Protein AF-A0AAW2G4R1-F1 (afdb_monomer_lite)

Structure (mmCIF, N/CA/C/O backbone):
data_AF-A0AAW2G4R1-F1
#
_entry.id   AF-A0AAW2G4R1-F1
#
loop_
_atom_site.group_PDB
_atom_site.id
_atom_site.type_symbol
_atom_site.label_atom_id
_atom_site.label_alt_id
_atom_site.label_comp_id
_atom_site.label_asym_id
_atom_site.label_entity_id
_atom_site.label_seq_id
_atom_site.pdbx_PDB_ins_code
_atom_site.Cartn_x
_atom_site.Cartn_y
_atom_site.Cartn_z
_atom_site.occupancy
_atom_site.B_iso_or_equiv
_atom_site.auth_seq_id
_atom_site.auth_comp_id
_atom_site.auth_asym_id
_atom_site.auth_atom_id
_atom_site.pdbx_PDB_model_num
ATOM 1 N N . MET A 1 1 ? 76.008 28.988 -3.359 1.00 45.31 1 MET A N 1
ATOM 2 C CA . MET A 1 1 ? 74.533 28.901 -3.311 1.00 45.31 1 MET A CA 1
ATOM 3 C C . MET A 1 1 ? 74.135 27.454 -3.577 1.00 45.31 1 MET A C 1
ATOM 5 O O . MET A 1 1 ? 74.189 27.016 -4.715 1.00 45.31 1 MET A O 1
ATOM 9 N N . LYS A 1 2 ? 73.885 26.674 -2.518 1.00 51.50 2 LYS A N 1
ATOM 10 C CA . LYS A 1 2 ? 73.453 25.270 -2.592 1.00 51.50 2 LYS A CA 1
ATOM 11 C C . LYS A 1 2 ? 71.989 25.238 -2.151 1.00 51.50 2 LYS A C 1
ATOM 13 O O . LYS A 1 2 ? 71.723 25.344 -0.959 1.00 51.50 2 LYS A O 1
ATOM 18 N N . ASN A 1 3 ? 71.061 25.165 -3.101 1.00 52.38 3 ASN A N 1
ATOM 19 C CA . ASN A 1 3 ? 69.630 25.109 -2.804 1.00 52.38 3 ASN A CA 1
ATOM 20 C C . ASN A 1 3 ? 69.241 23.663 -2.481 1.00 52.38 3 ASN A C 1
ATOM 22 O O . ASN A 1 3 ? 69.077 22.833 -3.374 1.00 52.38 3 ASN A O 1
ATOM 26 N N . ALA A 1 4 ? 69.138 23.370 -1.185 1.00 55.66 4 ALA A N 1
ATOM 27 C CA . ALA A 1 4 ? 68.602 22.123 -0.663 1.00 55.66 4 ALA A CA 1
ATOM 28 C C . ALA A 1 4 ? 67.076 22.120 -0.840 1.00 55.66 4 ALA A C 1
ATOM 30 O O . ALA A 1 4 ? 66.338 22.746 -0.083 1.00 55.66 4 ALA A O 1
ATOM 31 N N . VAL A 1 5 ? 66.607 21.437 -1.882 1.00 58.69 5 VAL A N 1
ATOM 32 C CA . VAL A 1 5 ? 65.181 21.213 -2.130 1.00 58.69 5 VAL A CA 1
ATOM 33 C C . VAL A 1 5 ? 64.719 20.069 -1.226 1.00 58.69 5 VAL A C 1
ATOM 35 O O . VAL A 1 5 ? 64.879 18.894 -1.560 1.00 58.69 5 VAL A O 1
ATOM 38 N N . ASN A 1 6 ? 64.167 20.420 -0.063 1.00 60.62 6 ASN A N 1
ATOM 39 C CA . ASN A 1 6 ? 63.453 19.496 0.816 1.00 60.62 6 ASN A CA 1
ATOM 40 C C . ASN A 1 6 ? 62.180 19.009 0.112 1.00 60.62 6 ASN A C 1
ATOM 42 O O . ASN A 1 6 ? 61.184 19.723 0.031 1.00 60.62 6 ASN A O 1
ATOM 46 N N . LYS A 1 7 ? 62.216 17.781 -0.407 1.00 58.91 7 LYS A N 1
ATOM 47 C CA . LYS A 1 7 ? 61.036 17.075 -0.911 1.00 58.91 7 LYS A CA 1
ATOM 48 C C . LYS A 1 7 ? 60.292 16.487 0.290 1.00 58.91 7 LYS A C 1
ATOM 50 O O . LYS A 1 7 ? 60.657 15.412 0.762 1.00 58.91 7 LYS A O 1
ATOM 55 N N . SER A 1 8 ? 59.290 17.198 0.809 1.00 63.56 8 SER A N 1
ATOM 56 C CA . SER A 1 8 ? 58.365 16.615 1.780 1.00 63.56 8 SER A CA 1
ATOM 57 C C . SER A 1 8 ? 57.559 15.520 1.080 1.00 63.56 8 SER A C 1
ATOM 59 O O . SER A 1 8 ? 56.907 15.739 0.059 1.00 63.56 8 SER A O 1
ATOM 61 N N . LEU A 1 9 ? 57.676 14.295 1.585 1.00 61.34 9 LEU A N 1
ATOM 62 C CA . LEU A 1 9 ? 56.865 13.184 1.113 1.00 61.34 9 LEU A CA 1
ATOM 63 C C . LEU A 1 9 ? 55.428 13.393 1.610 1.00 61.34 9 LEU A C 1
ATOM 65 O O . LEU A 1 9 ? 55.246 13.704 2.789 1.00 61.34 9 LEU A O 1
ATOM 69 N N . PRO A 1 10 ? 54.408 13.215 0.752 1.00 65.69 10 PRO A N 1
ATOM 70 C CA . PRO A 1 10 ? 53.024 13.283 1.184 1.00 65.69 10 PRO A CA 1
ATOM 71 C C . PRO A 1 10 ? 52.765 12.126 2.149 1.00 65.69 10 PRO A C 1
ATOM 73 O O . PRO A 1 10 ? 52.791 10.954 1.764 1.00 65.69 10 PRO A O 1
ATOM 76 N N . THR A 1 11 ? 52.527 12.470 3.411 1.00 63.59 11 THR A N 1
ATOM 77 C CA . THR A 1 11 ? 51.983 11.595 4.445 1.00 63.59 11 THR A CA 1
ATOM 78 C C . THR A 1 11 ? 50.600 11.132 4.000 1.00 63.59 11 THR A C 1
ATOM 80 O O . THR A 1 11 ? 49.573 11.717 4.333 1.00 63.59 11 THR A O 1
ATOM 83 N N . LYS A 1 12 ? 50.566 10.069 3.192 1.00 61.34 12 LYS A N 1
ATOM 84 C CA . LYS A 1 12 ? 49.362 9.272 2.970 1.00 61.34 12 LYS A CA 1
ATOM 85 C C . LYS A 1 12 ? 48.924 8.801 4.346 1.00 61.34 12 LYS A C 1
ATOM 87 O O . LYS A 1 12 ? 49.602 7.974 4.952 1.00 61.34 12 LYS A O 1
ATOM 92 N N . MET A 1 13 ? 47.861 9.415 4.857 1.00 64.50 13 MET A N 1
ATOM 93 C CA . MET A 1 13 ? 47.282 9.075 6.143 1.00 64.50 13 MET A CA 1
ATOM 94 C C . MET A 1 13 ? 46.964 7.587 6.122 1.00 64.50 13 MET A C 1
ATOM 96 O O . MET A 1 13 ? 46.088 7.131 5.387 1.00 64.50 13 MET A O 1
ATOM 100 N N . LEU A 1 14 ? 47.755 6.833 6.879 1.00 63.31 14 LEU A N 1
ATOM 101 C CA . LEU A 1 14 ? 47.540 5.429 7.149 1.00 63.31 14 LEU A CA 1
ATOM 102 C C . LEU A 1 14 ? 46.274 5.374 8.010 1.00 63.31 14 LEU A C 1
ATOM 104 O O . LEU A 1 14 ? 46.344 5.442 9.234 1.00 63.31 14 LEU A O 1
ATOM 108 N N . VAL A 1 15 ? 45.104 5.377 7.370 1.00 65.31 15 VAL A N 1
ATOM 109 C CA . VAL A 1 15 ? 43.839 5.175 8.076 1.00 65.31 15 VAL A CA 1
ATOM 110 C C . VAL A 1 15 ? 43.944 3.784 8.699 1.00 65.31 15 VAL A C 1
ATOM 112 O O . VAL A 1 15 ? 44.143 2.814 7.960 1.00 65.31 15 VAL A O 1
ATOM 115 N N . PRO A 1 16 ? 43.918 3.663 10.036 1.00 67.38 16 PRO A N 1
ATOM 116 C CA . PRO A 1 16 ? 44.160 2.391 10.689 1.00 67.38 16 PRO A CA 1
ATOM 117 C C . PRO A 1 16 ? 43.106 1.386 10.220 1.00 67.38 16 PRO A C 1
ATOM 119 O O . PRO A 1 16 ? 41.905 1.598 10.388 1.00 67.38 16 PRO A O 1
ATOM 122 N N . LEU A 1 17 ? 43.573 0.276 9.641 1.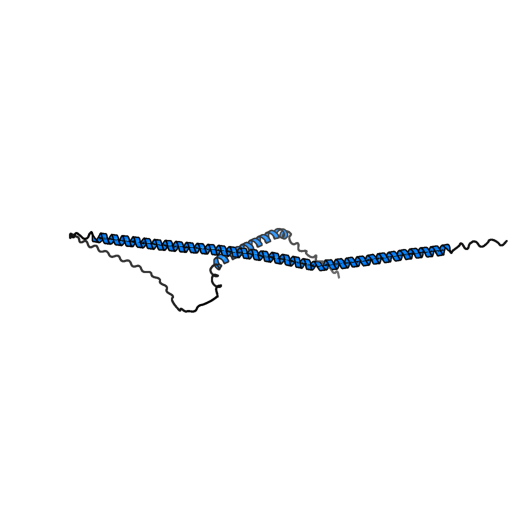00 59.00 17 LEU A N 1
ATOM 123 C CA . LEU A 1 17 ? 42.766 -0.832 9.108 1.00 59.00 17 LEU A CA 1
ATOM 124 C C . LEU A 1 17 ? 41.769 -1.428 10.120 1.00 59.00 17 LEU A C 1
ATOM 126 O O . LEU A 1 17 ? 40.886 -2.189 9.738 1.00 59.00 17 LEU A O 1
ATOM 130 N N . TRP A 1 18 ? 41.857 -1.055 11.398 1.00 61.12 18 TRP A N 1
ATOM 131 C CA . TRP A 1 18 ? 40.909 -1.463 12.429 1.00 61.12 18 TRP A CA 1
ATOM 132 C C . TRP A 1 18 ? 39.523 -0.798 12.299 1.00 61.12 18 TRP A C 1
ATOM 134 O O . TRP A 1 18 ? 38.536 -1.349 12.779 1.00 61.12 18 TRP A O 1
ATOM 144 N N . ILE A 1 19 ? 39.408 0.328 11.580 1.00 60.31 19 ILE A N 1
ATOM 145 C CA . ILE A 1 19 ? 38.125 1.028 11.354 1.00 60.31 19 ILE A CA 1
ATOM 146 C C . ILE A 1 19 ? 37.238 0.283 10.335 1.00 60.31 19 ILE A C 1
ATOM 148 O O . ILE A 1 19 ? 36.009 0.332 10.423 1.00 60.31 19 ILE A O 1
ATOM 152 N N . ALA A 1 20 ? 37.838 -0.458 9.397 1.00 61.56 20 ALA A N 1
ATOM 153 C CA . ALA A 1 20 ? 37.110 -1.116 8.308 1.00 61.56 20 ALA A CA 1
ATOM 154 C C . ALA A 1 20 ? 36.300 -2.348 8.752 1.00 61.56 20 ALA A C 1
ATOM 156 O O . ALA A 1 20 ? 35.364 -2.736 8.062 1.00 61.56 20 ALA A O 1
ATOM 157 N N . ASN A 1 21 ? 36.631 -2.953 9.899 1.00 67.81 21 ASN A N 1
ATOM 158 C CA . ASN A 1 21 ? 35.947 -4.163 10.370 1.00 67.81 21 ASN A CA 1
ATOM 159 C C . ASN A 1 21 ? 34.873 -3.886 11.438 1.00 67.81 21 ASN A C 1
ATOM 161 O O . ASN A 1 21 ? 34.044 -4.745 11.719 1.00 67.81 21 ASN A O 1
ATOM 165 N N . HIS A 1 22 ? 34.858 -2.684 12.025 1.00 71.25 22 HIS A N 1
ATOM 166 C CA . HIS A 1 22 ? 33.899 -2.305 13.073 1.00 71.25 22 HIS A CA 1
ATOM 167 C C . HIS A 1 22 ? 32.692 -1.510 12.558 1.00 71.25 22 HIS A C 1
ATOM 169 O O . HIS A 1 22 ? 31.693 -1.359 13.264 1.00 71.25 22 HIS A O 1
ATOM 175 N N . THR A 1 23 ? 32.765 -1.027 11.318 1.00 76.56 23 THR A N 1
ATOM 176 C CA . THR A 1 23 ? 31.720 -0.236 10.662 1.00 76.56 23 THR A CA 1
ATOM 177 C C . THR A 1 23 ? 30.368 -0.960 10.552 1.00 76.56 23 THR A C 1
ATOM 179 O O . THR A 1 23 ? 29.366 -0.333 10.896 1.00 76.56 23 THR A O 1
ATOM 182 N N . PRO A 1 24 ? 30.272 -2.254 10.169 1.00 85.81 24 PRO A N 1
ATOM 183 C CA . PRO A 1 24 ? 28.965 -2.908 10.048 1.00 85.81 24 PRO A CA 1
ATOM 184 C C . PRO A 1 24 ? 28.279 -3.121 11.406 1.00 85.81 24 PRO A C 1
ATOM 186 O O . PRO A 1 24 ? 27.077 -2.896 11.526 1.00 85.81 24 PRO A O 1
ATOM 189 N N . CYS A 1 25 ? 29.034 -3.468 12.455 1.00 87.19 25 CYS A N 1
ATOM 190 C CA . CYS A 1 25 ? 28.482 -3.610 13.806 1.00 87.19 25 CYS A CA 1
ATOM 191 C C . CYS A 1 25 ? 27.987 -2.271 14.368 1.00 87.19 25 CYS A C 1
ATOM 193 O O . CYS A 1 25 ? 26.938 -2.226 15.005 1.00 87.19 25 CYS A O 1
ATOM 195 N N . PHE A 1 26 ? 28.705 -1.174 14.111 1.00 88.56 26 PHE A N 1
ATOM 196 C CA . PHE A 1 26 ? 28.299 0.150 14.583 1.00 88.56 26 PHE A CA 1
ATOM 197 C C . PHE A 1 26 ? 27.012 0.637 13.902 1.00 88.56 26 PHE A C 1
ATOM 199 O O . PHE A 1 26 ? 26.115 1.142 14.573 1.00 88.56 26 PHE A O 1
ATOM 206 N N . VAL A 1 27 ? 26.876 0.416 12.589 1.00 91.62 27 VAL A N 1
ATOM 207 C CA . VAL A 1 27 ? 25.652 0.758 11.845 1.00 91.62 27 VAL A CA 1
ATOM 208 C C . VAL A 1 27 ? 24.451 -0.056 12.340 1.00 91.62 27 VAL A C 1
ATOM 210 O O . VAL A 1 27 ? 23.376 0.510 12.528 1.00 91.62 27 VAL A O 1
ATOM 213 N N . LEU A 1 28 ? 24.625 -1.351 12.626 1.00 93.38 28 LEU A N 1
ATOM 214 C CA . LEU A 1 28 ? 23.552 -2.189 13.177 1.00 93.38 28 LEU A CA 1
ATOM 215 C C . LEU A 1 28 ? 23.117 -1.749 14.580 1.00 93.38 28 LEU A C 1
ATOM 217 O O . LEU A 1 28 ? 21.920 -1.696 14.856 1.00 93.38 28 LEU A O 1
ATOM 221 N N . VAL A 1 29 ? 24.064 -1.393 15.455 1.00 95.19 29 VAL A N 1
ATOM 222 C CA . VAL A 1 29 ? 23.749 -0.890 16.803 1.00 95.19 29 VAL A CA 1
ATOM 223 C C . VAL A 1 29 ? 23.012 0.448 16.731 1.00 95.19 29 VAL A C 1
ATOM 225 O O . VAL A 1 29 ? 22.025 0.633 17.441 1.00 95.19 29 VAL A O 1
ATOM 228 N N . LEU A 1 30 ? 23.426 1.358 15.843 1.00 94.88 30 LEU A N 1
ATOM 229 C CA . LEU A 1 30 ? 22.716 2.621 15.622 1.00 94.88 30 LEU A CA 1
ATOM 230 C C . LEU A 1 30 ? 21.296 2.403 15.089 1.00 94.88 30 LEU A C 1
ATOM 232 O O . LEU A 1 30 ? 20.364 3.055 15.556 1.00 94.88 30 LEU A O 1
ATOM 236 N N . PHE A 1 31 ? 21.114 1.468 14.153 1.00 95.50 31 PHE A N 1
ATOM 237 C CA . PHE A 1 31 ? 19.792 1.136 13.625 1.00 95.50 31 PHE A CA 1
ATOM 238 C C . PHE A 1 31 ? 18.883 0.537 14.708 1.00 95.50 31 PHE A C 1
ATOM 240 O O . PHE A 1 31 ? 17.737 0.959 14.850 1.00 95.50 31 PHE A O 1
ATOM 247 N N . ALA A 1 32 ? 19.406 -0.381 15.527 1.00 95.44 32 ALA A N 1
ATOM 248 C CA . ALA A 1 32 ? 18.669 -0.968 16.644 1.00 95.44 32 ALA A CA 1
ATOM 249 C C . ALA A 1 32 ? 18.279 0.083 17.699 1.00 95.44 32 ALA A C 1
ATOM 251 O O . ALA A 1 32 ? 17.136 0.098 18.155 1.00 95.44 32 ALA A O 1
ATOM 252 N N . ALA A 1 33 ? 19.193 0.994 18.048 1.00 96.00 33 ALA A N 1
ATOM 253 C CA . ALA A 1 33 ? 18.915 2.089 18.976 1.00 96.00 33 ALA A CA 1
ATOM 254 C C . ALA A 1 33 ? 17.853 3.054 18.422 1.00 96.00 33 ALA A C 1
ATOM 256 O O . ALA A 1 33 ? 16.941 3.452 19.147 1.00 96.00 33 ALA A O 1
ATOM 257 N N . SER A 1 34 ? 17.927 3.383 17.127 1.00 95.75 34 SER A N 1
ATOM 258 C CA . SER A 1 34 ? 16.928 4.220 16.458 1.00 95.75 34 SER A CA 1
ATOM 259 C C . SER A 1 34 ? 15.548 3.557 16.459 1.00 95.75 34 SER A C 1
ATOM 261 O O . SER A 1 34 ? 14.581 4.180 16.894 1.00 95.75 34 SER A O 1
ATOM 263 N N . ALA A 1 35 ? 15.456 2.283 16.067 1.00 95.56 35 ALA A N 1
ATOM 264 C CA . ALA A 1 35 ? 14.202 1.531 16.067 1.00 95.56 35 ALA A CA 1
ATOM 265 C C . ALA A 1 35 ? 13.573 1.454 17.468 1.00 95.56 35 ALA A C 1
ATOM 267 O O . ALA A 1 35 ? 12.372 1.669 17.625 1.00 95.56 35 ALA A O 1
ATOM 268 N N . MET A 1 36 ? 14.388 1.216 18.499 1.00 96.88 36 MET A N 1
ATOM 269 C CA . MET A 1 36 ? 13.925 1.185 19.887 1.00 96.88 36 MET A CA 1
ATOM 270 C C . MET A 1 36 ? 13.391 2.554 20.341 1.00 96.88 36 MET A C 1
ATOM 272 O O . MET A 1 36 ? 12.350 2.619 20.992 1.00 96.88 36 MET A O 1
ATOM 276 N N . GLY A 1 37 ? 14.039 3.649 19.930 1.00 96.38 37 GLY A N 1
ATOM 277 C CA . GLY A 1 37 ? 13.552 5.011 20.162 1.00 96.38 37 GLY A CA 1
ATOM 278 C C . GLY A 1 37 ? 12.190 5.284 19.514 1.00 96.38 37 GLY A C 1
ATOM 279 O O . GLY A 1 37 ? 11.298 5.812 20.174 1.00 96.38 37 GLY A O 1
ATOM 280 N N . PHE A 1 38 ? 11.987 4.867 18.260 1.00 95.62 38 PHE A N 1
ATOM 281 C CA . PHE A 1 38 ? 10.690 5.000 17.581 1.00 95.62 38 PHE A CA 1
ATOM 282 C C . PHE A 1 38 ? 9.574 4.226 18.291 1.00 95.62 38 PHE A C 1
ATOM 284 O O . PHE A 1 38 ? 8.474 4.754 18.454 1.00 95.62 38 PHE A O 1
ATOM 291 N N . ILE A 1 39 ? 9.860 3.007 18.759 1.00 95.69 39 ILE A N 1
ATOM 292 C CA . ILE A 1 39 ? 8.898 2.201 19.523 1.00 95.69 39 ILE A CA 1
ATOM 293 C C . ILE A 1 39 ? 8.513 2.918 20.824 1.00 95.69 39 ILE A C 1
ATOM 295 O O . ILE A 1 39 ? 7.329 3.002 21.144 1.00 95.69 39 ILE A O 1
ATOM 299 N N . LEU A 1 40 ? 9.482 3.489 21.548 1.00 96.31 40 LEU A N 1
ATOM 300 C CA . LEU A 1 40 ? 9.207 4.253 22.769 1.00 96.31 40 LEU A CA 1
ATOM 301 C C . LEU A 1 40 ? 8.343 5.491 22.493 1.00 96.31 40 LEU A C 1
ATOM 303 O O . LEU A 1 40 ? 7.373 5.718 23.209 1.00 96.31 40 LEU A O 1
ATOM 307 N N . VAL A 1 41 ? 8.633 6.254 21.434 1.00 95.44 41 VAL A N 1
ATOM 308 C CA . VAL A 1 41 ? 7.817 7.418 21.041 1.00 95.44 41 VAL A CA 1
ATOM 309 C C . VAL A 1 41 ? 6.393 7.001 20.667 1.00 95.44 41 VAL A C 1
ATOM 311 O O . VAL A 1 41 ? 5.443 7.669 21.066 1.00 95.44 41 VAL A O 1
ATOM 314 N N . ALA A 1 42 ? 6.220 5.886 19.953 1.00 93.44 42 ALA A N 1
ATOM 315 C CA . ALA A 1 42 ? 4.899 5.361 19.615 1.00 93.44 42 ALA A CA 1
ATOM 316 C C . ALA A 1 42 ? 4.113 4.923 20.863 1.00 93.44 42 ALA A C 1
ATOM 318 O O . ALA A 1 42 ? 2.923 5.216 20.966 1.00 93.44 42 ALA A O 1
ATOM 319 N N . LEU A 1 43 ? 4.770 4.279 21.835 1.00 94.62 43 LEU A N 1
ATOM 320 C CA . LEU A 1 43 ? 4.149 3.907 23.110 1.00 94.62 43 LEU A CA 1
ATOM 321 C C . LEU A 1 43 ? 3.752 5.136 23.928 1.00 94.62 43 LEU A C 1
ATOM 323 O O . LEU A 1 43 ? 2.630 5.193 24.421 1.00 94.62 43 LEU A O 1
ATOM 327 N N . VAL A 1 44 ? 4.622 6.145 24.014 1.00 94.62 44 VAL A N 1
ATOM 328 C CA . VAL A 1 44 ? 4.305 7.427 24.660 1.00 94.62 44 VAL A CA 1
ATOM 329 C C . VAL A 1 44 ? 3.123 8.087 23.947 1.00 94.62 44 VAL A C 1
ATOM 331 O O . VAL A 1 44 ? 2.142 8.432 24.590 1.00 94.62 44 VAL A O 1
ATOM 334 N N . ARG A 1 45 ? 3.127 8.181 22.614 1.00 87.81 45 ARG A N 1
ATOM 335 C CA . ARG A 1 45 ? 2.001 8.757 21.862 1.00 87.81 45 ARG A CA 1
ATOM 336 C C . ARG A 1 45 ? 0.706 7.960 22.041 1.00 87.81 45 ARG A C 1
ATOM 338 O O . ARG A 1 45 ? -0.358 8.559 22.060 1.00 87.81 45 ARG A O 1
ATOM 345 N N . LYS A 1 46 ? 0.771 6.639 22.219 1.00 87.94 46 LYS A N 1
ATOM 346 C CA . LYS A 1 46 ? -0.406 5.805 22.503 1.00 87.94 46 LYS A CA 1
ATOM 347 C C . LYS A 1 46 ? -0.931 5.994 23.929 1.00 87.94 46 LYS A C 1
ATOM 349 O O . LYS A 1 46 ? -2.137 6.006 24.121 1.00 87.94 46 LYS A O 1
ATOM 354 N N . ILE A 1 47 ? -0.047 6.148 24.914 1.00 88.31 47 ILE A N 1
ATOM 355 C CA . ILE A 1 47 ? -0.434 6.351 26.319 1.00 88.31 47 ILE A CA 1
ATOM 356 C C . ILE A 1 47 ? -0.957 7.776 26.539 1.00 88.31 47 ILE A C 1
ATOM 358 O O . ILE A 1 47 ? -1.984 7.954 27.182 1.00 88.31 47 ILE A O 1
ATOM 362 N N . TYR A 1 48 ? -0.278 8.781 25.983 1.00 86.44 48 TYR A N 1
ATOM 363 C CA . TYR A 1 48 ? -0.590 10.196 26.205 1.00 86.44 48 TYR A CA 1
ATOM 364 C C . TYR A 1 48 ? -1.511 10.803 25.135 1.00 86.44 48 TYR A C 1
ATOM 366 O O . TYR A 1 48 ? -2.258 11.727 25.427 1.00 86.44 48 TYR A O 1
ATOM 374 N N . GLY A 1 49 ? -1.485 10.308 23.896 1.00 66.88 49 GLY A N 1
ATOM 375 C CA . GLY A 1 49 ? -2.270 10.855 22.780 1.00 66.88 49 GLY A CA 1
ATOM 376 C C . GLY A 1 49 ? -3.665 10.251 22.619 1.00 66.88 49 GLY A C 1
ATOM 377 O O . GLY A 1 49 ? -4.450 10.761 21.829 1.00 66.88 49 GLY A O 1
ATOM 378 N N . HIS A 1 50 ? -4.005 9.192 23.360 1.00 55.62 50 HIS A N 1
ATOM 379 C CA . HIS A 1 50 ? -5.338 8.583 23.289 1.00 55.62 50 HIS A CA 1
ATOM 380 C C . HIS A 1 50 ? -6.407 9.341 24.100 1.00 55.62 50 HIS A C 1
ATOM 382 O O . HIS A 1 50 ? -7.577 8.989 24.030 1.00 55.62 50 HIS A O 1
ATOM 388 N N . GLN A 1 51 ? -6.031 10.393 24.841 1.00 54.44 51 GLN A N 1
ATOM 389 C CA . GLN A 1 51 ? -6.976 11.235 25.588 1.00 54.44 51 GLN A CA 1
ATOM 390 C C . GLN A 1 51 ? -7.392 12.531 24.871 1.00 54.44 51 GLN A C 1
ATOM 392 O O . GLN A 1 51 ? -8.246 13.229 25.396 1.00 54.44 51 GLN A O 1
ATOM 397 N N . GLY A 1 52 ? -6.835 12.864 23.698 1.00 53.34 52 GLY A N 1
ATOM 398 C CA . GLY A 1 52 ? -6.986 14.211 23.117 1.00 53.34 52 GLY A CA 1
ATOM 399 C C . GLY A 1 52 ? -7.523 14.311 21.690 1.00 53.34 52 GLY A C 1
ATOM 400 O O . GLY A 1 52 ? -7.367 15.366 21.099 1.00 53.34 52 GLY A O 1
ATOM 401 N N . ASN A 1 53 ? -8.082 13.251 21.098 1.00 47.78 53 ASN A N 1
ATOM 402 C CA . ASN A 1 53 ? -8.501 13.285 19.686 1.00 47.78 53 ASN A CA 1
ATOM 403 C C . ASN A 1 53 ? -9.851 12.591 19.470 1.00 47.78 53 ASN A C 1
ATOM 405 O O . ASN A 1 53 ? -9.958 11.663 18.668 1.00 47.78 53 ASN A O 1
ATOM 409 N N . LYS A 1 54 ? -10.848 12.983 20.272 1.00 50.69 54 LYS A N 1
ATOM 410 C CA . LYS A 1 54 ? -12.233 12.503 20.159 1.00 50.69 54 LYS A CA 1
ATOM 411 C C . LYS A 1 54 ? -13.246 13.628 19.916 1.00 50.69 54 LYS A C 1
ATOM 413 O O . LYS A 1 54 ? -14.439 13.395 20.037 1.00 50.69 54 LYS A O 1
ATOM 418 N N . GLU A 1 55 ? -12.773 14.812 19.556 1.00 53.91 55 GLU A N 1
ATOM 419 C CA . GLU A 1 55 ? -13.603 15.947 19.157 1.00 53.91 55 GLU A CA 1
ATOM 420 C C . GLU A 1 55 ? -13.002 16.498 17.860 1.00 53.91 55 GLU A C 1
ATOM 422 O O . GLU A 1 55 ? -11.782 16.492 17.718 1.00 53.91 55 GLU A O 1
ATOM 427 N N . GLU A 1 56 ? -13.858 16.927 16.934 1.00 52.56 56 GLU A N 1
ATOM 428 C CA . GLU A 1 56 ? -13.566 17.388 15.564 1.00 52.56 56 GLU A CA 1
ATOM 429 C C . GLU A 1 56 ? -13.534 16.301 14.474 1.00 52.56 56 GLU A C 1
ATOM 431 O O . GLU A 1 56 ? -12.495 15.991 13.901 1.00 52.56 56 GLU A O 1
ATOM 436 N N . GLU A 1 57 ? -14.706 15.740 14.163 1.00 49.47 57 GLU A N 1
ATOM 437 C CA . GLU A 1 57 ? -15.216 15.673 12.779 1.00 49.47 57 GLU A CA 1
ATOM 438 C C . GLU A 1 57 ? -16.676 15.188 12.811 1.00 49.47 57 GLU A C 1
ATOM 440 O O . GLU A 1 57 ? -16.956 14.016 12.601 1.00 49.47 57 GLU A O 1
ATOM 445 N N . ASP A 1 58 ? -17.585 16.102 13.152 1.00 44.59 58 ASP A N 1
ATOM 446 C CA . ASP A 1 58 ? -19.008 16.074 12.781 1.00 44.59 58 ASP A CA 1
ATOM 447 C C . ASP A 1 58 ? -19.508 17.535 12.876 1.00 44.59 58 ASP A C 1
ATOM 449 O O . ASP A 1 58 ? -20.219 17.923 13.798 1.00 44.59 58 ASP A O 1
ATOM 453 N N . GLU A 1 59 ? -19.030 18.389 11.963 1.00 50.84 59 GLU A N 1
ATOM 454 C CA . GLU A 1 59 ? -19.682 19.666 11.638 1.00 50.84 59 GLU A CA 1
ATOM 455 C C . GLU A 1 59 ? -20.545 19.432 10.397 1.00 50.84 59 GLU A C 1
ATOM 457 O O . GLU A 1 59 ? -20.070 19.567 9.274 1.00 50.84 59 GLU A O 1
ATOM 462 N N . ASP A 1 60 ? -21.801 19.056 10.616 1.00 48.62 60 ASP A N 1
ATOM 463 C CA . ASP A 1 60 ? -22.908 19.406 9.731 1.00 48.62 60 ASP A CA 1
ATOM 464 C C . ASP A 1 60 ? -24.210 19.426 10.557 1.00 48.62 60 ASP A C 1
ATOM 466 O O . ASP A 1 60 ? -24.613 18.417 11.132 1.00 48.62 60 ASP A O 1
ATOM 470 N N . GLU A 1 61 ? -24.837 20.607 10.543 1.00 50.00 61 GLU A N 1
ATOM 471 C CA . GLU A 1 61 ? -26.252 20.920 10.813 1.00 50.00 61 GLU A CA 1
ATOM 472 C C . GLU A 1 61 ? -26.769 21.018 12.272 1.00 50.00 61 GLU A C 1
ATOM 474 O O . GLU A 1 61 ? -26.845 20.039 13.004 1.00 50.00 61 GLU A O 1
ATOM 479 N N . ASP A 1 62 ? -27.236 22.245 12.577 1.00 47.75 62 ASP A N 1
ATOM 480 C CA . ASP A 1 62 ? -28.361 22.639 13.455 1.00 47.75 62 ASP A CA 1
ATOM 481 C C . ASP A 1 62 ? -28.227 22.327 14.967 1.00 47.75 62 ASP A C 1
ATOM 483 O O . ASP A 1 62 ? -28.148 21.185 15.388 1.00 47.75 62 ASP A O 1
ATOM 487 N N . GLU A 1 63 ? -28.096 23.291 15.882 1.00 42.25 63 GLU A N 1
ATOM 488 C CA . GLU A 1 63 ? -29.124 24.163 16.494 1.00 42.25 63 GLU A CA 1
ATOM 489 C C . GLU A 1 63 ? -28.355 24.995 17.554 1.00 42.25 63 GLU A C 1
ATOM 491 O O . GLU A 1 63 ? -27.401 24.510 18.159 1.00 42.25 63 GLU A O 1
ATOM 496 N N . ASP A 1 64 ? -28.494 26.316 17.641 1.00 45.19 64 ASP A N 1
ATOM 497 C CA . ASP A 1 64 ? -29.480 27.046 18.457 1.00 45.19 64 ASP A CA 1
ATOM 498 C C . ASP A 1 64 ? -29.559 26.649 19.953 1.00 45.19 64 ASP A C 1
ATOM 500 O O . ASP A 1 64 ? -29.514 25.483 20.319 1.00 45.19 64 ASP A O 1
ATOM 504 N N . GLU A 1 65 ? -29.732 27.679 20.789 1.00 41.50 65 GLU A N 1
ATOM 505 C CA . GLU A 1 65 ? -29.988 27.665 22.244 1.00 41.50 65 GLU A CA 1
ATOM 506 C C . GLU A 1 65 ? -28.837 27.239 23.187 1.00 41.50 65 GLU A C 1
ATOM 508 O O . GLU A 1 65 ? -28.408 26.099 23.278 1.00 41.50 65 GLU A O 1
ATOM 513 N N . SER A 1 66 ? -28.207 28.198 23.877 1.00 46.62 66 SER A N 1
ATOM 514 C CA . SER A 1 66 ? -28.670 28.774 25.157 1.00 46.62 66 SER A CA 1
ATOM 515 C C . SER A 1 66 ? -28.452 27.838 26.348 1.00 46.62 66 SER A C 1
ATOM 517 O O . SE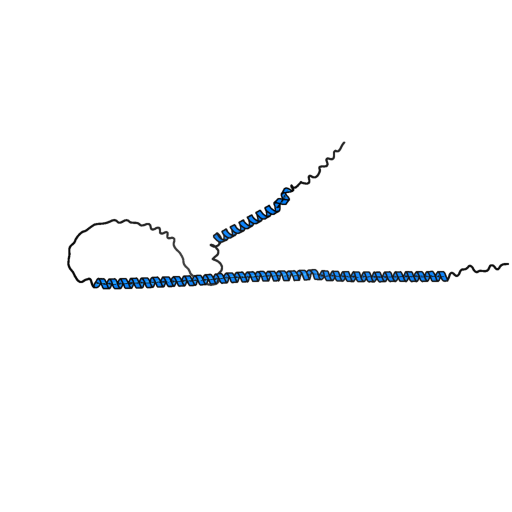R A 1 66 ? -29.146 26.845 26.515 1.00 46.62 66 SER A O 1
ATOM 519 N N . SER A 1 67 ? -27.499 28.217 27.199 1.00 41.06 67 SER A N 1
ATOM 520 C CA . SER A 1 67 ? -27.622 28.337 28.663 1.00 41.06 67 SER A CA 1
ATOM 521 C C . SER A 1 67 ? -26.190 28.357 29.193 1.00 41.06 67 SER A C 1
ATOM 523 O O . SER A 1 67 ? -25.457 27.382 29.074 1.00 41.06 67 SER A O 1
ATOM 525 N N . ASP A 1 68 ? -25.648 29.533 29.482 1.00 41.28 68 ASP A N 1
ATOM 526 C CA . ASP A 1 68 ? -25.729 30.143 30.814 1.00 41.28 68 ASP A CA 1
ATOM 527 C C . ASP A 1 68 ? -25.334 29.183 31.938 1.00 41.28 68 ASP A C 1
ATOM 529 O O . ASP A 1 68 ? -26.040 28.219 32.229 1.00 41.28 68 ASP A O 1
ATOM 533 N N . GLU A 1 69 ? -24.205 29.572 32.531 1.00 45.97 69 GLU A N 1
ATOM 534 C CA . GLU A 1 69 ? -24.020 29.781 33.965 1.00 45.97 69 GLU A CA 1
ATOM 535 C C . GLU A 1 69 ? -23.939 28.572 34.905 1.00 45.97 69 GLU A C 1
ATOM 537 O O . GLU A 1 69 ? -24.724 27.631 34.865 1.00 45.97 69 GLU A O 1
ATOM 542 N N . ASP A 1 70 ? -22.985 28.742 35.829 1.00 40.47 70 ASP A N 1
ATOM 543 C CA . ASP A 1 70 ? -22.955 28.191 37.181 1.00 40.47 70 ASP A CA 1
ATOM 544 C C . ASP A 1 70 ? -22.628 26.686 37.312 1.00 40.47 70 ASP A C 1
ATOM 546 O O . ASP A 1 70 ? -23.036 25.834 36.539 1.00 40.47 70 ASP A O 1
ATOM 550 N N . GLU A 1 71 ? -21.833 26.223 38.271 1.00 43.97 71 GLU A N 1
ATOM 551 C CA . GLU A 1 71 ? -21.403 26.819 39.528 1.00 43.97 71 GLU A CA 1
ATOM 552 C C . GLU A 1 71 ? -20.233 25.966 40.043 1.00 43.97 71 GLU A C 1
ATOM 554 O O . GLU A 1 71 ? -20.266 24.731 40.011 1.00 43.97 71 GLU A O 1
ATOM 559 N N . GLU A 1 72 ? -19.193 26.632 40.533 1.00 51.38 72 GLU A N 1
ATOM 560 C CA . GLU A 1 72 ? -18.293 26.069 41.531 1.00 51.38 72 GLU A CA 1
ATOM 561 C C . GLU A 1 72 ? -19.123 25.634 42.753 1.00 51.38 72 GLU A C 1
ATOM 563 O O . GLU A 1 72 ? -19.755 26.472 43.384 1.00 51.38 72 GLU A O 1
ATOM 568 N N . GLU A 1 73 ? -19.088 24.363 43.163 1.00 43.72 73 GLU A N 1
ATOM 569 C CA . GLU A 1 73 ? -19.344 24.041 44.573 1.00 43.72 73 GLU A CA 1
ATOM 570 C C . GLU A 1 73 ? -18.471 22.873 45.048 1.00 43.72 73 GLU A C 1
ATOM 572 O O . GLU A 1 73 ? -18.762 21.684 44.893 1.00 43.72 73 GLU A O 1
ATOM 577 N N . GLU A 1 74 ? -17.363 23.263 45.676 1.00 51.75 74 GLU A N 1
ATOM 578 C CA . GLU A 1 74 ? -16.728 22.526 46.757 1.00 51.75 74 GLU A CA 1
ATOM 579 C C . GLU A 1 74 ? -17.780 22.179 47.829 1.00 51.75 74 GLU A C 1
ATOM 581 O O . GLU A 1 74 ? -18.347 23.064 48.466 1.00 51.75 74 GLU A O 1
ATOM 586 N N . GLN A 1 75 ? -18.014 20.894 48.105 1.00 44.81 75 GLN A N 1
ATOM 587 C CA . GLN A 1 75 ? -18.608 20.483 49.382 1.00 44.81 75 GLN A CA 1
ATOM 588 C C . GLN A 1 75 ? -17.772 19.386 50.037 1.00 44.81 75 GLN A C 1
ATOM 590 O O . GLN A 1 75 ? -18.071 18.192 49.977 1.00 44.81 75 GLN A O 1
ATOM 595 N N . GLU A 1 76 ? -16.742 19.842 50.751 1.00 49.91 76 GLU A N 1
ATOM 596 C CA . GLU A 1 76 ? -16.334 19.239 52.015 1.00 49.91 76 GLU A CA 1
ATOM 597 C C . GLU A 1 76 ? -17.545 19.183 52.962 1.00 49.91 76 GLU A C 1
ATOM 599 O O . GLU A 1 76 ? -18.111 20.209 53.343 1.00 49.91 76 GLU A O 1
ATOM 604 N N . LYS A 1 77 ? -17.936 17.983 53.395 1.00 45.53 77 LYS A N 1
ATOM 605 C CA . LYS A 1 77 ? -18.745 17.800 54.608 1.00 45.53 77 LYS A CA 1
ATOM 606 C C . LYS A 1 77 ? -18.156 16.683 55.455 1.00 45.53 77 LYS A C 1
ATOM 608 O O . LYS A 1 77 ? -18.627 15.549 55.459 1.00 45.53 77 LYS A O 1
ATOM 613 N N . GLU A 1 78 ? -17.144 17.062 56.229 1.00 48.12 78 GLU A N 1
ATOM 614 C CA . GLU A 1 78 ? -16.979 16.546 57.584 1.00 48.12 78 GLU A CA 1
ATOM 615 C C . GLU A 1 78 ? -18.242 16.864 58.399 1.00 48.12 78 GLU A C 1
ATOM 617 O O . GLU A 1 78 ? -18.701 18.009 58.420 1.00 48.12 78 GLU A O 1
ATOM 622 N N . LYS A 1 79 ? -18.800 15.859 59.083 1.00 42.75 79 LYS A N 1
ATOM 623 C CA . LYS A 1 79 ? -19.547 16.031 60.339 1.00 42.75 79 LYS A CA 1
ATOM 624 C C . LYS A 1 79 ? -19.769 14.680 61.019 1.00 42.75 79 LYS A C 1
ATOM 626 O O . LYS A 1 79 ? -20.749 13.985 60.763 1.00 42.75 79 LYS A O 1
ATOM 631 N N . GLU A 1 80 ? -18.873 14.361 61.947 1.00 49.34 80 GLU A N 1
ATOM 632 C CA . GLU A 1 80 ? -19.248 13.652 63.172 1.00 49.34 80 GLU A CA 1
ATOM 633 C C . GLU A 1 80 ? -20.250 14.514 63.967 1.00 49.34 80 GLU A C 1
ATOM 635 O O . GLU A 1 80 ? -20.221 15.750 63.897 1.00 49.34 80 GLU A O 1
ATOM 640 N N . PRO A 1 81 ? -21.167 13.888 64.719 1.00 51.31 81 PRO A N 1
ATOM 641 C CA . PRO A 1 81 ? -20.944 13.936 66.160 1.00 51.31 81 PRO A CA 1
ATOM 642 C C . PRO A 1 81 ? -21.293 12.635 66.892 1.00 51.31 81 PRO A C 1
ATOM 644 O O . PRO A 1 81 ? -22.381 12.073 66.745 1.00 51.31 81 PRO A O 1
ATOM 647 N N . GLU A 1 82 ? -20.385 12.253 67.789 1.00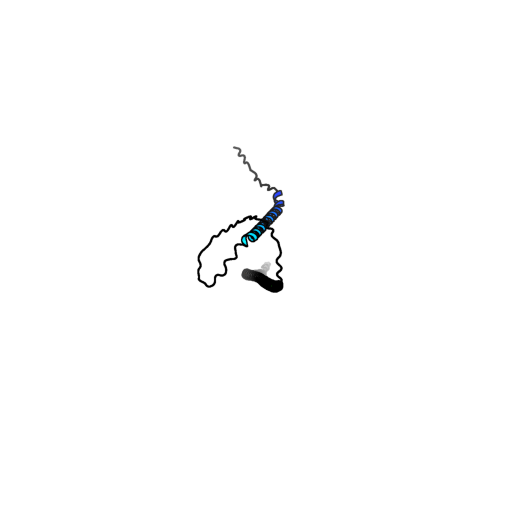 50.91 82 GLU A N 1
ATOM 648 C CA . GLU A 1 82 ? -20.663 11.453 68.977 1.00 50.91 82 GLU A CA 1
ATOM 649 C C . GLU A 1 82 ? -21.887 11.997 69.732 1.00 50.91 82 GLU A C 1
ATOM 651 O O . GLU A 1 82 ? -21.968 13.182 70.071 1.00 50.91 82 GLU A O 1
ATOM 656 N N . LYS A 1 83 ? -22.831 11.113 70.062 1.00 45.72 83 LYS A N 1
ATOM 657 C CA . LYS A 1 83 ? -23.763 11.315 71.175 1.00 45.72 83 LYS A CA 1
ATOM 658 C C . LYS A 1 83 ? -23.956 10.002 71.918 1.00 45.72 83 LYS A C 1
ATOM 660 O O . LYS A 1 83 ? -24.873 9.235 71.641 1.00 45.72 83 LYS A O 1
ATOM 665 N N . GLU A 1 84 ? -23.104 9.804 72.916 1.00 51.31 84 GLU A N 1
ATOM 666 C CA . GLU A 1 84 ? -23.465 9.085 74.131 1.00 51.31 84 GLU A CA 1
ATOM 667 C C . GLU A 1 84 ? -24.657 9.785 74.800 1.00 51.31 84 GLU A C 1
ATOM 669 O O . GLU A 1 84 ? -24.647 11.006 74.990 1.00 51.31 84 GLU A O 1
ATOM 674 N N . LYS A 1 85 ? -25.679 9.008 75.170 1.00 43.94 85 LYS A N 1
ATOM 675 C CA . LYS A 1 85 ? -26.526 9.249 76.348 1.00 43.94 85 LYS A CA 1
ATOM 676 C C . LYS A 1 85 ? -27.409 8.032 76.612 1.00 43.94 85 LYS A C 1
ATOM 678 O O . LYS A 1 85 ? -28.496 7.901 76.053 1.00 43.94 85 LYS A O 1
ATOM 683 N N . GLU A 1 86 ? -26.945 7.185 77.523 1.00 51.06 86 GLU A N 1
ATOM 684 C CA . GLU A 1 86 ? -27.826 6.438 78.423 1.00 51.06 86 GLU A CA 1
ATOM 685 C C . GLU A 1 86 ? -28.642 7.437 79.271 1.00 51.06 86 GLU A C 1
ATOM 687 O O . GLU A 1 86 ? -28.180 8.550 79.561 1.00 51.06 86 GLU A O 1
ATOM 692 N N . PRO A 1 87 ? -29.882 7.087 79.646 1.00 52.47 87 PRO A N 1
ATOM 693 C CA . PRO A 1 87 ? -30.021 6.503 80.976 1.00 52.47 87 PRO A CA 1
ATOM 694 C C . PRO A 1 87 ? -31.012 5.336 81.045 1.00 52.47 87 PRO A C 1
ATOM 696 O O . PRO A 1 87 ? -32.124 5.389 80.513 1.00 52.47 87 PRO A O 1
ATOM 699 N N . GLU A 1 88 ? -30.609 4.332 81.820 1.00 52.53 88 GLU A N 1
ATOM 700 C CA . GLU A 1 88 ? -31.468 3.333 82.444 1.00 52.53 88 GLU A CA 1
ATOM 701 C C . GLU A 1 88 ? -32.691 3.984 83.107 1.00 52.53 88 GLU A C 1
ATOM 703 O O . GLU A 1 88 ? -32.581 4.888 83.942 1.00 52.53 88 GLU A O 1
ATOM 708 N N . LYS A 1 89 ? -33.877 3.473 82.779 1.00 46.50 89 LYS A N 1
ATOM 709 C CA . LYS A 1 89 ? -35.045 3.541 83.657 1.00 46.50 89 LYS A CA 1
ATOM 710 C C . LYS A 1 89 ? -35.759 2.202 83.625 1.00 46.50 89 LYS A C 1
ATOM 712 O O . LYS A 1 89 ? -36.613 1.953 82.779 1.00 46.50 89 LYS A O 1
ATOM 717 N N . GLU A 1 90 ? -35.409 1.374 84.601 1.00 53.91 90 GLU A N 1
ATOM 718 C CA . GLU A 1 90 ? -36.276 0.326 85.123 1.00 53.91 90 GLU A CA 1
ATOM 719 C C . GLU A 1 90 ? -37.637 0.921 85.506 1.00 53.91 90 GLU A C 1
ATOM 721 O O . GLU A 1 90 ? -37.708 1.911 86.243 1.00 53.91 90 GLU A O 1
ATOM 726 N N . LYS A 1 91 ? -38.715 0.305 85.010 1.00 41.50 91 LYS A N 1
ATOM 727 C CA . LYS A 1 91 ? -40.035 0.259 85.655 1.00 41.50 91 LYS A CA 1
ATOM 728 C C . LYS A 1 91 ? -40.923 -0.774 84.957 1.00 41.50 91 LYS A C 1
ATOM 730 O O . LYS A 1 91 ? -41.611 -0.475 83.987 1.00 41.50 91 LYS A O 1
ATOM 735 N N . GLU A 1 92 ? -40.920 -1.979 85.506 1.00 48.62 92 GLU A N 1
ATOM 736 C CA . GLU A 1 92 ? -42.084 -2.877 85.527 1.00 48.62 92 GLU A CA 1
ATOM 737 C C . GLU A 1 92 ? -43.074 -2.402 86.629 1.00 48.62 92 GLU A C 1
ATOM 739 O O . GLU A 1 92 ? -42.657 -1.590 87.467 1.00 48.62 92 GLU A O 1
ATOM 744 N N . PRO A 1 93 ? -44.359 -2.837 86.693 1.00 52.50 93 PRO A N 1
ATOM 745 C CA . PRO A 1 93 ? -44.913 -4.058 86.098 1.00 52.50 93 PRO A CA 1
ATOM 746 C C . PRO A 1 93 ? -46.287 -3.953 85.392 1.00 52.50 93 PRO A C 1
ATOM 748 O O . PRO A 1 93 ? -47.082 -3.033 85.590 1.00 52.50 93 PRO A O 1
ATOM 751 N N . GLU A 1 94 ? -46.511 -4.978 84.564 1.00 52.03 94 GLU A N 1
ATOM 752 C CA . GLU A 1 94 ? -47.748 -5.730 84.294 1.00 52.03 94 GLU A CA 1
ATOM 753 C C . GLU A 1 94 ? -49.093 -4.985 84.259 1.00 52.03 94 GLU A C 1
ATOM 755 O O . GLU A 1 94 ? -49.724 -4.693 85.277 1.00 52.03 94 GLU A O 1
ATOM 760 N N . LYS A 1 95 ? -49.625 -4.836 83.040 1.00 46.38 95 LYS A N 1
ATOM 761 C CA . LYS A 1 95 ? -51.072 -4.830 82.801 1.00 46.38 95 LYS A CA 1
ATOM 762 C C . LYS A 1 95 ? -51.405 -5.727 81.617 1.00 46.38 95 LYS A C 1
ATOM 764 O O . LYS A 1 95 ? -51.143 -5.378 80.469 1.00 46.38 95 LYS A O 1
ATOM 769 N N . GLU A 1 96 ? -52.014 -6.861 81.939 1.00 54.41 96 GLU A N 1
ATOM 770 C CA . GLU A 1 96 ? -52.707 -7.755 81.019 1.00 54.41 96 GLU A CA 1
ATOM 771 C C . GLU A 1 96 ? -53.697 -6.966 80.145 1.00 54.41 96 GLU A C 1
ATOM 773 O O . GLU A 1 96 ? -54.696 -6.421 80.622 1.00 54.41 96 GLU A O 1
ATOM 778 N N . LYS A 1 97 ? -53.406 -6.903 78.846 1.00 50.25 97 LYS A N 1
ATOM 779 C CA . LYS A 1 97 ? -54.372 -6.611 77.785 1.00 50.25 97 LYS A CA 1
ATOM 780 C C . LYS A 1 97 ? -54.069 -7.521 76.598 1.00 50.25 97 LYS A C 1
ATOM 782 O O . LYS A 1 97 ? -53.313 -7.172 75.701 1.00 50.25 97 LYS A O 1
ATOM 787 N N . GLU A 1 98 ? -54.675 -8.698 76.596 1.00 57.84 98 GLU A N 1
ATOM 788 C CA . GLU A 1 98 ? -55.044 -9.371 75.347 1.00 57.84 98 GLU A CA 1
ATOM 789 C C . GLU A 1 98 ? -56.307 -8.658 74.809 1.00 57.84 98 GLU A C 1
ATOM 791 O O . GLU A 1 98 ? -57.136 -8.272 75.640 1.00 57.84 98 GLU A O 1
ATOM 796 N N . PRO A 1 99 ? -56.503 -8.411 73.493 1.00 53.16 99 PRO A N 1
ATOM 797 C CA . PRO A 1 99 ? -55.928 -9.092 72.331 1.00 53.16 99 PRO A CA 1
ATOM 798 C C . PRO A 1 99 ? -55.422 -8.108 71.238 1.00 53.16 99 PRO A C 1
ATOM 800 O O . PRO A 1 99 ? -56.210 -7.605 70.441 1.00 53.16 99 PRO A O 1
ATOM 803 N N . GLU A 1 100 ? -54.114 -7.836 71.145 1.00 55.25 100 GLU A N 1
ATOM 804 C CA . GLU A 1 100 ? -53.535 -7.060 70.015 1.00 55.25 100 GLU A CA 1
ATOM 805 C C . GLU A 1 100 ? -52.706 -7.904 69.028 1.00 55.25 100 GLU A C 1
ATOM 807 O O . GLU A 1 100 ? -52.327 -7.414 67.967 1.00 55.25 100 GLU A O 1
ATOM 812 N N . LYS A 1 101 ? -52.509 -9.204 69.295 1.00 57.97 101 LYS A N 1
ATOM 813 C CA . LYS A 1 101 ? -51.665 -10.092 68.468 1.00 57.97 101 LYS A CA 1
ATOM 814 C C . LYS A 1 101 ? -52.137 -10.288 67.018 1.00 57.97 101 LYS A C 1
ATOM 816 O O . LYS A 1 101 ? -51.329 -10.681 66.184 1.00 57.97 101 LYS A O 1
ATOM 821 N N . GLU A 1 102 ? -53.402 -10.020 66.689 1.00 59.06 102 GLU A N 1
ATOM 822 C CA . GLU A 1 102 ? -53.884 -10.166 65.305 1.00 59.06 102 GLU A CA 1
ATOM 823 C C . GLU A 1 102 ? -53.535 -8.969 64.403 1.00 59.06 102 GLU A C 1
ATOM 825 O O . GLU A 1 102 ? -53.359 -9.158 63.201 1.00 59.06 102 GLU A O 1
ATOM 830 N N . LYS A 1 103 ? -53.351 -7.755 64.948 1.00 62.09 103 LYS A N 1
ATOM 831 C CA . LYS A 1 103 ? -52.998 -6.573 64.132 1.00 62.09 103 LYS A CA 1
ATOM 832 C C . LYS A 1 103 ? -51.528 -6.537 63.711 1.00 62.09 103 LYS A C 1
ATOM 834 O O . LYS A 1 103 ? -51.221 -5.996 62.650 1.00 62.09 103 LYS A O 1
ATOM 839 N N . ASP A 1 104 ? -50.629 -7.128 64.494 1.00 70.56 104 ASP A N 1
ATOM 840 C CA . ASP A 1 104 ? -49.209 -7.203 64.125 1.00 70.56 104 ASP A CA 1
ATOM 841 C C . ASP A 1 104 ? -48.953 -8.198 62.981 1.00 70.56 104 ASP A C 1
ATOM 843 O O . ASP A 1 104 ? -48.106 -7.943 62.125 1.00 70.56 104 ASP A O 1
ATOM 847 N N . GLN A 1 105 ? -49.748 -9.272 62.872 1.00 74.62 105 GLN A N 1
ATOM 848 C CA . GLN A 1 105 ? -49.627 -10.221 61.755 1.00 74.62 105 GLN A CA 1
ATOM 849 C C . GLN A 1 105 ? -50.024 -9.629 60.394 1.00 74.62 105 GLN A C 1
ATOM 851 O O . GLN A 1 105 ? -49.470 -10.037 59.371 1.00 74.62 105 GLN A O 1
ATOM 856 N N . GLU A 1 106 ? -50.978 -8.694 60.340 1.00 77.50 106 GLU A N 1
ATOM 857 C CA . GLU A 1 106 ? -51.308 -8.005 59.082 1.00 77.50 106 GLU A CA 1
ATOM 858 C C . GLU A 1 106 ? -50.189 -7.052 58.647 1.00 77.50 106 GLU A C 1
ATOM 860 O O . GLU A 1 106 ? -49.827 -7.043 57.468 1.00 77.50 106 GLU A O 1
ATOM 865 N N . LYS A 1 107 ? -49.569 -6.332 59.591 1.00 79.19 107 LYS A N 1
ATOM 866 C CA . LYS A 1 107 ? -48.424 -5.453 59.303 1.00 79.19 107 LYS A CA 1
ATOM 867 C C . LYS A 1 107 ? -47.191 -6.212 58.815 1.00 79.19 107 LYS A C 1
ATOM 869 O O . LYS A 1 107 ? -46.533 -5.750 57.884 1.00 79.19 107 LYS A O 1
ATOM 874 N N . GLU A 1 108 ? -46.882 -7.375 59.392 1.00 83.56 108 GLU A N 1
ATOM 875 C CA . GLU A 1 108 ? -45.772 -8.205 58.901 1.00 83.56 108 GLU A CA 1
ATOM 876 C C . GLU A 1 108 ? -46.013 -8.689 57.464 1.00 83.56 108 GLU A C 1
ATOM 878 O O . GLU A 1 108 ? -45.099 -8.652 56.639 1.00 83.56 108 GLU A O 1
ATOM 883 N N . LYS A 1 109 ? -47.253 -9.072 57.123 1.00 83.31 109 LYS A N 1
ATOM 884 C CA . LYS A 1 109 ? -47.604 -9.504 55.759 1.00 83.31 109 LYS A CA 1
ATOM 885 C C . LYS A 1 109 ? -47.522 -8.378 54.727 1.00 83.31 109 LYS A C 1
ATOM 887 O O . LYS A 1 109 ? -47.181 -8.652 53.576 1.00 83.31 109 LYS A O 1
ATOM 892 N N . GLU A 1 110 ? -47.838 -7.135 55.093 1.00 87.81 110 GLU A N 1
ATOM 893 C CA . GLU A 1 110 ? -47.639 -5.982 54.201 1.00 87.81 110 GLU A CA 1
ATOM 894 C C . GLU A 1 110 ? -46.151 -5.682 53.985 1.00 87.81 110 GLU A C 1
ATOM 896 O O . GLU A 1 110 ? -45.726 -5.556 52.835 1.00 87.81 110 GLU A O 1
ATOM 901 N N . GLN A 1 111 ? -45.337 -5.684 55.047 1.00 87.94 111 GLN A N 1
ATOM 902 C CA . GLN A 1 111 ? -43.889 -5.477 54.919 1.00 87.94 111 GLN A CA 1
ATOM 903 C C . GLN A 1 111 ? -43.203 -6.565 54.083 1.00 87.94 111 GLN A C 1
ATOM 905 O O . GLN A 1 111 ? -42.266 -6.281 53.333 1.00 87.94 111 GLN A O 1
ATOM 910 N N . GLU A 1 112 ? -43.647 -7.819 54.186 1.00 91.44 112 GLU A N 1
ATOM 911 C CA . GLU A 1 112 ? -43.085 -8.909 53.386 1.00 91.44 112 GLU A CA 1
ATOM 912 C C . GLU A 1 112 ? -43.427 -8.754 51.894 1.00 91.44 112 GLU A C 1
ATOM 914 O O . GLU A 1 112 ? -42.579 -9.009 51.032 1.00 91.44 112 GLU A O 1
ATOM 919 N N . LYS A 1 113 ? -44.636 -8.264 51.574 1.00 91.44 113 LYS A N 1
ATOM 920 C CA . LYS A 1 113 ? -45.034 -7.938 50.196 1.00 91.44 113 LYS A CA 1
ATOM 921 C C . LYS A 1 113 ? -44.232 -6.772 49.623 1.00 91.44 113 LYS A C 1
ATOM 923 O O . LYS A 1 113 ? -43.758 -6.896 48.495 1.00 91.44 113 LYS A O 1
ATOM 928 N N . GLU A 1 114 ? -44.032 -5.692 50.380 1.00 93.62 114 GLU A N 1
ATOM 929 C CA . GLU A 1 114 ? -43.210 -4.555 49.935 1.00 93.62 114 GLU A CA 1
ATOM 930 C C . GLU A 1 114 ? -41.766 -4.982 49.657 1.00 93.62 114 GLU A C 1
ATOM 932 O O . GLU A 1 114 ? -41.250 -4.719 48.571 1.00 93.62 114 GLU A O 1
ATOM 937 N N . LYS A 1 115 ? -41.143 -5.745 50.567 1.00 92.75 115 LYS A N 1
ATOM 938 C CA . LYS A 1 115 ? -39.783 -6.278 50.361 1.00 92.75 115 LYS A CA 1
ATOM 939 C C . LYS A 1 115 ? -39.677 -7.162 49.123 1.00 92.75 115 LYS A C 1
ATOM 941 O O . LYS A 1 115 ? -38.640 -7.178 48.460 1.00 92.75 115 LYS A O 1
ATOM 946 N N . LYS A 1 116 ? -40.718 -7.938 48.814 1.00 94.88 116 LYS A N 1
ATOM 947 C CA . LYS A 1 116 ? -40.732 -8.791 47.620 1.00 94.88 116 LYS A CA 1
ATOM 948 C C . LYS A 1 116 ? -40.845 -7.957 46.342 1.00 94.88 116 LYS A C 1
ATOM 950 O O . LYS A 1 116 ? -40.116 -8.218 45.391 1.00 94.88 116 LYS A O 1
ATOM 955 N N . GLN A 1 117 ? -41.689 -6.927 46.355 1.00 94.38 117 GLN A N 1
ATOM 956 C CA . GLN A 1 117 ? -41.861 -6.014 45.226 1.00 94.38 117 GLN A CA 1
ATOM 957 C C . GLN A 1 117 ? -40.614 -5.148 44.980 1.00 94.38 117 GLN A C 1
ATOM 959 O O . GLN A 1 117 ? -40.266 -4.877 43.833 1.00 94.38 117 GLN A O 1
ATOM 964 N N . GLU A 1 118 ? -39.912 -4.738 46.038 1.00 95.44 118 GLU A N 1
ATOM 965 C CA . GLU A 1 118 ? -38.644 -4.010 45.930 1.00 95.44 118 GLU A CA 1
ATOM 966 C C . GLU A 1 118 ? -37.547 -4.883 45.304 1.00 95.44 118 GLU A C 1
ATOM 968 O O . GLU A 1 118 ? -36.880 -4.445 44.367 1.00 95.44 118 GLU A O 1
ATOM 973 N N . LYS A 1 119 ? -37.437 -6.152 45.727 1.00 94.62 119 LYS A N 1
ATOM 974 C CA . LYS A 1 119 ? -36.510 -7.122 45.119 1.00 94.62 119 LYS A CA 1
ATOM 975 C C . LYS A 1 119 ? -36.808 -7.393 43.645 1.00 94.62 119 LYS A C 1
ATOM 977 O O . LYS A 1 119 ? -35.873 -7.489 42.857 1.00 94.62 119 LYS A O 1
ATOM 982 N N . GLU A 1 120 ? -38.081 -7.507 43.261 1.00 96.31 120 GLU A N 1
ATOM 983 C CA . GLU A 1 120 ? -38.463 -7.678 41.850 1.00 96.31 120 GLU A CA 1
ATOM 984 C C . GLU A 1 120 ? -38.069 -6.453 41.009 1.00 96.31 120 GLU A C 1
ATOM 986 O O . GLU A 1 120 ? -37.463 -6.617 39.951 1.00 96.31 120 GLU A O 1
ATOM 991 N N . LYS A 1 121 ? -38.305 -5.230 41.508 1.00 95.19 121 LYS A N 1
ATOM 992 C CA . LYS A 1 121 ? -37.880 -3.991 40.829 1.00 95.19 121 LYS A CA 1
ATOM 993 C C . LYS A 1 121 ? -36.359 -3.858 40.728 1.00 95.19 121 LYS A C 1
ATOM 995 O O . LYS A 1 121 ? -35.852 -3.372 39.720 1.00 95.19 121 LYS A O 1
ATOM 1000 N N . GLU A 1 122 ? -35.617 -4.249 41.762 1.00 95.75 122 GLU A N 1
ATOM 1001 C CA . GLU A 1 122 ? -34.149 -4.240 41.732 1.00 95.75 122 GLU A CA 1
ATOM 1002 C C . GLU A 1 122 ? -33.611 -5.250 40.708 1.00 95.75 122 GLU A C 1
ATOM 1004 O O . GLU A 1 122 ? -32.694 -4.938 39.944 1.00 95.75 122 GLU A O 1
ATOM 1009 N N . GLN A 1 123 ? -34.220 -6.437 40.643 1.00 95.44 123 GLN A N 1
ATOM 1010 C CA . GLN A 1 123 ? -33.861 -7.458 39.667 1.00 95.44 123 GLN A CA 1
ATOM 1011 C C . GLN A 1 123 ? -34.162 -7.006 38.230 1.00 95.44 123 GLN A C 1
ATOM 1013 O O . GLN A 1 123 ? -33.297 -7.146 37.367 1.00 95.44 123 GLN A O 1
ATOM 1018 N N . GLU A 1 124 ? -35.317 -6.385 37.983 1.00 96.88 124 GLU A N 1
ATOM 1019 C CA . GLU A 1 124 ? -35.679 -5.841 36.667 1.00 96.88 124 GLU A CA 1
ATOM 1020 C C . GLU A 1 124 ? -34.684 -4.767 36.197 1.00 96.88 124 GLU A C 1
ATOM 1022 O O . GLU A 1 124 ? -34.186 -4.836 35.072 1.00 96.88 124 GLU A O 1
ATOM 1027 N N . LYS A 1 125 ? -34.288 -3.840 37.083 1.00 96.19 125 LYS A N 1
ATOM 1028 C CA . LYS A 1 125 ? -33.255 -2.830 36.780 1.00 96.19 125 LYS A CA 1
ATOM 1029 C C . LYS A 1 125 ? -31.903 -3.457 36.446 1.00 96.19 125 LYS A C 1
ATOM 1031 O O . LYS A 1 125 ? -31.192 -2.973 35.565 1.00 96.19 125 LYS A O 1
ATOM 1036 N N . LYS A 1 126 ? -31.522 -4.526 37.150 1.00 96.88 126 LYS A N 1
ATOM 1037 C CA . LYS A 1 126 ? -30.261 -5.235 36.904 1.00 96.88 126 LYS A CA 1
ATOM 1038 C C . LYS A 1 126 ? -30.277 -5.960 35.557 1.00 96.88 126 LYS A C 1
ATOM 1040 O O . LYS A 1 126 ? -29.278 -5.911 34.838 1.00 96.88 126 LYS A O 1
ATOM 1045 N N . ASP A 1 127 ? -31.399 -6.580 35.204 1.00 96.75 127 ASP A N 1
ATOM 1046 C CA . ASP A 1 127 ? -31.583 -7.248 33.915 1.00 96.75 127 ASP A CA 1
ATOM 1047 C C . ASP A 1 127 ? -31.609 -6.236 32.756 1.00 96.75 127 ASP A C 1
ATOM 1049 O O . ASP A 1 127 ? -31.000 -6.471 31.711 1.00 96.75 127 ASP A O 1
ATOM 1053 N N . GLU A 1 128 ? -32.234 -5.071 32.944 1.00 97.69 128 GLU A N 1
ATOM 1054 C CA . GLU A 1 128 ? -32.214 -3.972 31.972 1.00 97.69 128 GLU A CA 1
ATOM 1055 C C . GLU A 1 128 ? -30.797 -3.409 31.775 1.00 97.69 128 GLU A C 1
ATOM 1057 O O . GLU A 1 128 ? -30.326 -3.261 30.643 1.00 97.69 128 GLU A O 1
ATOM 1062 N N . GLN A 1 129 ? -30.060 -3.180 32.867 1.00 96.75 129 GLN A N 1
ATOM 1063 C CA . GLN A 1 129 ? -28.667 -2.736 32.802 1.00 96.75 129 GLN A CA 1
ATOM 1064 C C . GLN A 1 129 ? -27.763 -3.773 32.114 1.00 96.75 129 GLN A C 1
ATOM 1066 O O . GLN A 1 129 ? -26.849 -3.401 31.369 1.00 96.75 129 GLN A O 1
ATOM 1071 N N . ALA A 1 130 ? -28.005 -5.068 32.342 1.00 97.56 130 ALA A N 1
ATOM 1072 C CA . ALA A 1 130 ? -27.281 -6.145 31.676 1.00 97.56 130 ALA A CA 1
ATOM 1073 C C . ALA A 1 130 ? -27.544 -6.150 30.162 1.00 97.56 130 ALA A C 1
ATOM 1075 O O . ALA A 1 130 ? -26.581 -6.188 29.394 1.00 97.56 130 ALA A O 1
ATOM 1076 N N . LYS A 1 131 ? -28.808 -6.011 29.735 1.00 97.12 131 LYS A N 1
ATOM 1077 C CA . LYS A 1 131 ? -29.175 -5.898 28.311 1.00 97.12 131 LYS A CA 1
ATOM 1078 C C . LYS A 1 131 ? -28.531 -4.686 27.643 1.00 97.12 131 LYS A C 1
ATOM 1080 O O . LYS A 1 131 ? -27.961 -4.825 26.565 1.00 97.12 131 LYS A O 1
ATOM 1085 N N . LYS A 1 132 ? -28.542 -3.516 28.294 1.00 96.75 132 LYS A N 1
ATOM 1086 C CA . LYS A 1 132 ? -27.896 -2.304 27.759 1.00 96.75 132 LYS A CA 1
ATOM 1087 C C . LYS A 1 132 ? -26.383 -2.491 27.586 1.00 96.75 132 LYS A C 1
ATOM 1089 O O . LYS A 1 132 ? -25.826 -2.104 26.564 1.00 96.75 132 LYS A O 1
ATOM 1094 N N . ARG A 1 133 ? -25.714 -3.137 28.551 1.00 95.94 133 ARG A N 1
ATOM 1095 C CA . ARG A 1 133 ? -24.283 -3.485 28.443 1.00 95.94 133 ARG A CA 1
ATOM 1096 C C . ARG A 1 133 ? -23.992 -4.491 27.333 1.00 95.94 133 ARG A C 1
ATOM 1098 O O . ARG A 1 133 ? -22.908 -4.447 26.758 1.00 95.94 133 ARG A O 1
ATOM 1105 N N . GLU A 1 134 ? -24.898 -5.426 27.074 1.00 97.50 134 GLU A N 1
ATOM 1106 C CA . GLU A 1 134 ? -24.749 -6.400 25.992 1.00 97.50 134 GLU A CA 1
ATOM 1107 C C . GLU A 1 134 ? -24.891 -5.735 24.619 1.00 97.50 134 GLU A C 1
ATOM 1109 O O . GLU A 1 134 ? -24.011 -5.914 23.781 1.00 97.50 134 GLU A O 1
ATOM 1114 N N . GLN A 1 135 ? -25.906 -4.882 24.439 1.00 96.12 135 GLN A N 1
ATOM 1115 C CA . GLN A 1 135 ? -26.094 -4.085 23.221 1.00 96.12 135 GLN A CA 1
ATOM 1116 C C . GLN A 1 135 ? -24.890 -3.185 22.932 1.00 96.12 135 GLN A C 1
ATOM 1118 O O . GLN A 1 135 ? -24.390 -3.174 21.812 1.00 96.12 135 GLN A O 1
ATOM 1123 N N . GLN A 1 136 ? -24.369 -2.498 23.953 1.00 95.69 136 GLN A N 1
ATOM 1124 C CA . GLN A 1 136 ? -23.179 -1.660 23.800 1.00 95.69 136 GLN A CA 1
ATOM 1125 C C . GLN A 1 136 ? -21.956 -2.478 23.355 1.00 95.69 136 GLN A C 1
ATOM 1127 O O . GLN A 1 136 ? -21.250 -2.088 22.433 1.00 95.69 136 GLN A O 1
ATOM 1132 N N . LYS A 1 137 ? -21.730 -3.659 23.949 1.00 96.00 137 LYS A N 1
ATOM 1133 C CA . LYS A 1 137 ? -20.636 -4.553 23.531 1.00 96.00 137 LYS A CA 1
ATOM 1134 C C . LYS A 1 137 ? -20.804 -5.076 22.105 1.00 96.00 137 LYS A C 1
ATOM 1136 O O . LYS A 1 137 ? -19.806 -5.351 21.443 1.00 96.00 137 LYS A O 1
ATOM 1141 N N . GLU A 1 138 ? -22.036 -5.299 21.660 1.00 97.31 138 GLU A N 1
ATOM 1142 C CA . GLU A 1 138 ? -22.323 -5.719 20.289 1.00 97.31 138 GLU A CA 1
ATOM 1143 C C . GLU A 1 138 ? -22.041 -4.587 19.293 1.00 97.31 138 GLU A C 1
ATOM 1145 O O . GLU A 1 138 ? -21.402 -4.819 18.266 1.00 97.31 138 GLU A O 1
ATOM 1150 N N . GLU A 1 139 ? -22.435 -3.359 19.628 1.00 96.25 139 GLU A N 1
ATOM 1151 C CA . GLU A 1 139 ? -22.140 -2.166 18.834 1.00 96.25 139 GLU A CA 1
ATOM 1152 C C . GLU A 1 139 ? -20.632 -1.892 18.744 1.00 96.25 139 GLU A C 1
ATOM 1154 O O . GLU A 1 139 ? -20.112 -1.705 17.642 1.00 96.25 139 GLU A O 1
ATOM 1159 N N . ASP A 1 140 ? -19.909 -1.988 19.864 1.00 94.69 140 ASP A N 1
ATOM 1160 C CA . ASP A 1 140 ? -18.449 -1.847 19.905 1.00 94.69 140 ASP A CA 1
ATOM 1161 C C . ASP A 1 140 ? -17.760 -2.880 18.996 1.00 94.69 140 ASP A C 1
ATOM 1163 O O . ASP A 1 140 ? -16.868 -2.538 18.220 1.00 94.69 140 ASP A O 1
ATOM 1167 N N . ARG A 1 141 ? -18.208 -4.145 19.025 1.00 95.12 141 ARG A N 1
ATOM 1168 C CA . ARG A 1 141 ? -17.684 -5.201 18.138 1.00 95.12 141 ARG A CA 1
ATOM 1169 C C . ARG A 1 141 ? -17.955 -4.908 16.668 1.00 95.12 141 ARG A C 1
ATOM 1171 O O . ARG A 1 141 ? -17.081 -5.127 15.833 1.00 95.12 141 ARG A O 1
ATOM 1178 N N . LYS A 1 142 ? -19.156 -4.422 16.350 1.00 96.88 142 LYS A N 1
ATOM 1179 C CA . LYS A 1 142 ? -19.546 -4.072 14.980 1.00 96.88 142 LYS A CA 1
ATOM 1180 C C . LYS A 1 142 ? -18.740 -2.884 14.453 1.00 96.88 142 LYS A C 1
ATOM 1182 O O . LYS A 1 142 ? -18.373 -2.872 13.279 1.00 96.88 142 LYS A O 1
ATOM 1187 N N . ASN A 1 143 ? -18.443 -1.904 15.303 1.00 94.62 143 ASN A N 1
ATOM 1188 C CA . ASN A 1 143 ? -17.572 -0.787 14.946 1.00 94.62 143 ASN A CA 1
ATOM 1189 C C . ASN A 1 143 ? -16.121 -1.244 14.748 1.00 94.62 143 ASN A C 1
ATOM 1191 O O . ASN A 1 143 ? -15.527 -0.898 13.730 1.00 94.62 143 ASN A O 1
ATOM 1195 N N . GLU A 1 144 ? -15.586 -2.097 15.627 1.00 96.06 144 GLU A N 1
ATOM 1196 C CA . GLU A 1 144 ? -14.244 -2.679 15.460 1.00 96.06 144 GLU A CA 1
ATOM 1197 C C . GLU A 1 144 ? -14.125 -3.490 14.151 1.00 96.06 144 GLU A C 1
ATOM 1199 O O . GLU A 1 144 ? -13.105 -3.438 13.462 1.00 96.06 144 GLU A O 1
ATOM 1204 N N . GLU A 1 145 ? -15.168 -4.235 13.772 1.00 96.81 145 GLU A N 1
ATOM 1205 C CA . GLU A 1 145 ? -15.212 -4.974 12.505 1.00 96.81 145 GLU A CA 1
ATOM 1206 C C . GLU A 1 145 ? -15.218 -4.033 11.289 1.00 96.81 145 GLU A C 1
ATOM 1208 O O . GLU A 1 145 ? -14.436 -4.232 10.357 1.00 96.81 145 GLU A O 1
ATOM 1213 N N . ARG A 1 146 ? -16.019 -2.960 11.327 1.00 94.75 146 ARG A N 1
ATOM 1214 C CA . ARG A 1 146 ? -16.044 -1.926 10.277 1.00 94.75 146 ARG A CA 1
ATOM 1215 C C . ARG A 1 146 ? -14.705 -1.207 10.125 1.00 94.75 146 ARG A C 1
ATOM 1217 O O . ARG A 1 146 ? -14.310 -0.895 9.004 1.00 94.75 146 ARG A O 1
ATOM 1224 N N . GLU A 1 147 ? -14.006 -0.928 11.223 1.00 95.62 147 GLU A N 1
ATOM 1225 C CA . GLU A 1 147 ? -12.668 -0.328 11.170 1.00 95.62 147 GLU A CA 1
ATOM 1226 C C . GLU A 1 147 ? -11.658 -1.262 10.497 1.00 95.62 147 GLU A C 1
ATOM 1228 O O . GLU A 1 147 ? -10.909 -0.828 9.621 1.00 95.62 147 GLU A O 1
ATOM 1233 N N . LYS A 1 148 ? -11.687 -2.561 10.825 1.00 95.06 148 LYS A N 1
ATOM 1234 C CA . LYS A 1 148 ? -10.833 -3.565 10.170 1.00 95.06 148 LYS A CA 1
ATOM 1235 C C . LYS A 1 148 ? -11.138 -3.701 8.679 1.00 95.06 148 LYS A C 1
ATOM 1237 O O . LYS A 1 148 ? -10.208 -3.836 7.886 1.00 95.06 148 LYS A O 1
ATOM 1242 N N . GLU A 1 149 ? -12.410 -3.653 8.289 1.00 97.12 149 GLU A N 1
ATOM 1243 C CA . GLU A 1 149 ? -12.821 -3.678 6.881 1.00 97.12 149 GLU A CA 1
ATOM 1244 C C . GLU A 1 149 ? -12.306 -2.441 6.126 1.00 97.12 149 GLU A C 1
ATOM 1246 O O . GLU A 1 149 ? -11.721 -2.573 5.049 1.00 97.12 149 GLU A O 1
ATOM 1251 N N . LYS A 1 150 ? -12.434 -1.243 6.715 1.00 94.88 150 LYS A N 1
ATOM 1252 C CA . LYS A 1 150 ? -11.879 -0.001 6.148 1.00 94.88 150 LYS A CA 1
ATOM 1253 C C . LYS A 1 150 ? -10.358 -0.075 5.984 1.00 94.88 150 LYS A C 1
ATOM 1255 O O . LYS A 1 150 ? -9.854 0.282 4.921 1.00 94.88 150 LYS A O 1
ATOM 1260 N N . GLU A 1 151 ? -9.636 -0.578 6.987 1.00 96.81 151 GLU A N 1
ATOM 1261 C CA . GLU A 1 151 ? -8.176 -0.739 6.927 1.00 96.81 151 GLU A CA 1
ATOM 1262 C C . GLU A 1 151 ? -7.755 -1.721 5.817 1.00 96.81 151 GLU A C 1
ATOM 1264 O O . GLU A 1 151 ? -6.784 -1.480 5.095 1.00 96.81 151 GLU A O 1
ATOM 1269 N N . GLN A 1 152 ? -8.483 -2.829 5.646 1.00 94.06 152 GLN A N 1
ATOM 1270 C CA . GLN A 1 152 ? -8.231 -3.781 4.559 1.00 94.06 152 GLN A CA 1
ATOM 1271 C C . GLN A 1 152 ? -8.499 -3.155 3.188 1.00 94.06 152 GLN A C 1
ATOM 1273 O O . GLN A 1 152 ? -7.648 -3.250 2.303 1.00 94.06 152 GLN A O 1
ATOM 1278 N N . ALA A 1 153 ? -9.621 -2.451 3.031 1.00 96.69 153 ALA A N 1
ATOM 1279 C CA . ALA A 1 153 ? -9.961 -1.760 1.792 1.00 96.69 153 ALA A CA 1
ATOM 1280 C C . ALA A 1 153 ? -8.933 -0.670 1.427 1.00 96.69 153 ALA A C 1
ATOM 1282 O O . ALA A 1 153 ? -8.637 -0.457 0.249 1.00 96.69 153 ALA A O 1
ATOM 1283 N N . GLU A 1 154 ? -8.361 0.023 2.415 1.00 96.75 154 GLU A N 1
ATOM 1284 C CA . GLU A 1 154 ? -7.294 1.000 2.187 1.00 96.75 154 GLU A CA 1
ATOM 1285 C C . GLU A 1 154 ? -5.992 0.330 1.723 1.00 96.75 154 GLU A C 1
ATOM 1287 O O . GLU A 1 154 ? -5.382 0.787 0.752 1.00 96.75 154 GLU A O 1
ATOM 1292 N N . LYS A 1 155 ? -5.604 -0.796 2.341 1.00 95.56 155 LYS A N 1
ATOM 1293 C CA . LYS A 1 155 ? -4.433 -1.586 1.917 1.00 95.56 155 LYS A CA 1
ATOM 1294 C C . LYS A 1 155 ? -4.576 -2.109 0.489 1.00 95.56 155 LYS A C 1
ATOM 1296 O O . LYS A 1 155 ? -3.621 -2.025 -0.283 1.00 95.56 155 LYS A O 1
ATOM 1301 N N . GLU A 1 156 ? -5.757 -2.602 0.117 1.00 97.62 156 GLU A N 1
ATOM 1302 C CA . GLU A 1 156 ? -6.036 -3.055 -1.251 1.00 97.62 156 GLU A CA 1
ATOM 1303 C C . GLU A 1 156 ? -5.922 -1.906 -2.264 1.00 97.62 156 GLU A C 1
ATOM 1305 O O . GLU A 1 156 ? -5.243 -2.047 -3.284 1.00 97.62 156 GLU A O 1
ATOM 1310 N N . LYS A 1 157 ? -6.493 -0.732 -1.953 1.00 96.31 157 LYS A N 1
ATOM 1311 C CA . LYS A 1 157 ? -6.355 0.476 -2.787 1.00 96.31 157 LYS A CA 1
ATOM 1312 C C . LYS A 1 157 ? -4.902 0.934 -2.916 1.00 96.31 157 LYS A C 1
ATOM 1314 O O . LYS A 1 157 ? -4.489 1.388 -3.985 1.00 96.31 157 LYS A O 1
ATOM 1319 N N . GLU A 1 158 ? -4.108 0.848 -1.850 1.00 97.50 158 GLU A N 1
ATOM 1320 C CA . GLU A 1 158 ? -2.684 1.190 -1.899 1.00 97.50 158 GLU A CA 1
ATOM 1321 C C . GLU A 1 158 ? -1.901 0.218 -2.799 1.00 97.50 158 GLU A C 1
ATOM 1323 O O . GLU A 1 158 ? -1.047 0.643 -3.584 1.00 97.50 158 GLU A O 1
ATOM 1328 N N . GLU A 1 159 ? -2.201 -1.082 -2.730 1.00 97.12 159 GLU A N 1
ATOM 1329 C CA . GLU A 1 159 ? -1.592 -2.093 -3.597 1.00 97.12 159 GLU A CA 1
ATOM 1330 C C . GLU A 1 159 ? -1.973 -1.888 -5.072 1.00 97.12 159 GLU A C 1
ATOM 1332 O O . GLU A 1 159 ? -1.110 -1.974 -5.951 1.00 97.12 159 GLU A O 1
ATOM 1337 N N . GLU A 1 160 ? -3.233 -1.552 -5.354 1.00 97.62 160 GLU A N 1
ATOM 1338 C CA . GLU A 1 160 ? -3.702 -1.225 -6.704 1.00 97.62 160 GLU A CA 1
ATOM 1339 C C . GLU A 1 160 ? -2.962 -0.006 -7.275 1.00 97.62 160 GLU A C 1
ATOM 1341 O O . GLU A 1 160 ? -2.408 -0.078 -8.375 1.00 97.62 160 GLU A O 1
ATOM 1346 N N . ARG A 1 161 ? -2.821 1.071 -6.489 1.00 95.62 161 ARG A N 1
ATOM 1347 C CA . ARG A 1 161 ? -2.040 2.262 -6.877 1.00 95.62 161 ARG A CA 1
ATOM 1348 C C . ARG A 1 161 ? -0.571 1.937 -7.158 1.00 95.62 161 ARG A C 1
ATOM 1350 O O . ARG A 1 161 ? 0.026 2.510 -8.072 1.00 95.62 161 ARG A O 1
ATOM 1357 N N . LYS A 1 162 ? 0.039 1.022 -6.393 1.00 97.06 162 LYS A N 1
ATOM 1358 C CA . LYS A 1 162 ? 1.418 0.560 -6.645 1.00 97.06 162 LYS A CA 1
ATOM 1359 C C . LYS A 1 162 ? 1.522 -0.181 -7.980 1.00 97.06 162 LYS A C 1
ATOM 1361 O O . LYS A 1 162 ? 2.441 0.107 -8.746 1.00 97.06 162 LYS A O 1
ATOM 1366 N N . LYS A 1 163 ? 0.572 -1.074 -8.282 1.00 97.06 163 LYS A N 1
ATOM 1367 C CA . LYS A 1 163 ? 0.517 -1.806 -9.561 1.00 97.06 163 LYS A CA 1
ATOM 1368 C C . LYS A 1 163 ? 0.309 -0.865 -10.747 1.00 97.06 163 LYS A C 1
ATOM 1370 O O . LYS A 1 163 ? 1.009 -0.995 -11.750 1.00 97.06 163 LYS A O 1
ATOM 1375 N N . GLU A 1 164 ? -0.591 0.108 -10.621 1.00 97.75 164 GLU A N 1
ATOM 1376 C CA . GLU A 1 164 ? -0.832 1.119 -11.656 1.00 97.75 164 GLU A CA 1
ATOM 1377 C C . GLU A 1 164 ? 0.435 1.942 -11.934 1.00 97.75 164 GLU A C 1
ATOM 1379 O O . GLU A 1 164 ? 0.832 2.109 -13.090 1.00 97.75 164 GLU A O 1
ATOM 1384 N N . LYS A 1 165 ? 1.133 2.385 -10.880 1.00 97.06 165 LYS A N 1
ATOM 1385 C CA . LYS A 1 165 ? 2.393 3.127 -11.010 1.00 97.06 165 LYS A CA 1
ATOM 1386 C C . LYS A 1 165 ? 3.494 2.300 -11.680 1.00 97.06 165 LYS A C 1
ATOM 1388 O O . LYS A 1 165 ? 4.181 2.813 -12.561 1.00 97.06 165 LYS A O 1
ATOM 1393 N N . GLU A 1 166 ? 3.647 1.028 -11.309 1.00 97.88 166 GLU A N 1
ATOM 1394 C CA . GLU A 1 166 ? 4.613 0.121 -11.946 1.00 97.88 166 GLU A CA 1
ATOM 1395 C C . GLU A 1 166 ? 4.286 -0.093 -13.434 1.00 97.88 166 GLU A C 1
ATOM 1397 O O . GLU A 1 166 ? 5.175 -0.099 -14.290 1.00 97.88 166 GLU A O 1
ATOM 1402 N N . GLN A 1 167 ? 3.004 -0.241 -13.771 1.00 97.19 167 GLN A N 1
ATOM 1403 C CA . GLN A 1 167 ? 2.562 -0.381 -15.154 1.00 97.19 167 GLN A CA 1
ATOM 1404 C C . GLN A 1 167 ? 2.809 0.898 -15.966 1.00 97.19 167 GLN A C 1
ATOM 1406 O O . GLN A 1 167 ? 3.283 0.812 -17.102 1.00 97.19 167 GLN A O 1
ATOM 1411 N N . ALA A 1 168 ? 2.540 2.071 -15.388 1.00 97.56 168 ALA A N 1
ATOM 1412 C CA . ALA A 1 168 ? 2.832 3.361 -16.004 1.00 97.56 168 ALA A CA 1
ATOM 1413 C C . ALA A 1 168 ? 4.339 3.535 -16.258 1.00 97.56 168 ALA A C 1
ATOM 1415 O O . ALA A 1 168 ? 4.733 3.932 -17.356 1.00 97.56 168 ALA A O 1
ATOM 1416 N N . GLU A 1 169 ? 5.189 3.153 -15.300 1.00 97.62 169 GLU A N 1
ATOM 1417 C CA . GLU A 1 169 ? 6.645 3.193 -15.458 1.00 97.62 169 GLU A CA 1
ATOM 1418 C C . GLU A 1 169 ? 7.123 2.253 -16.576 1.00 97.62 169 GLU A C 1
ATOM 1420 O O . GLU A 1 169 ? 7.908 2.661 -17.433 1.00 97.62 169 GLU A O 1
ATOM 1425 N N 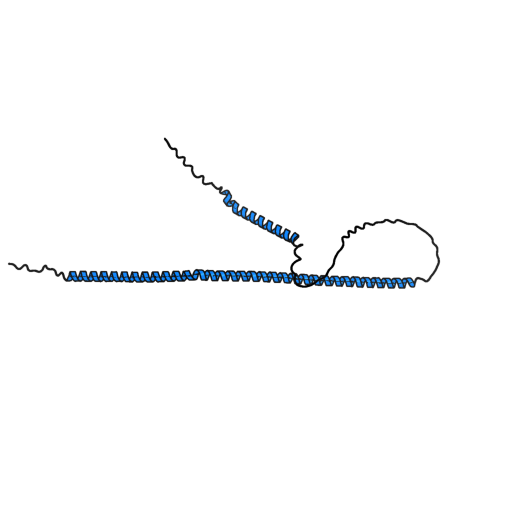. LYS A 1 170 ? 6.599 1.020 -16.649 1.00 96.69 170 LYS A N 1
ATOM 1426 C CA . LYS A 1 170 ? 6.906 0.085 -17.749 1.00 96.69 170 LYS A CA 1
ATOM 1427 C C . LYS A 1 170 ? 6.504 0.646 -19.112 1.00 96.69 170 LYS A C 1
ATOM 1429 O O . LYS A 1 170 ? 7.249 0.496 -20.081 1.00 96.69 170 LYS A O 1
ATOM 1434 N N . GLN A 1 171 ? 5.345 1.298 -19.204 1.00 96.38 171 GLN A N 1
ATOM 1435 C CA . GLN A 1 171 ? 4.914 1.955 -20.440 1.00 96.38 171 GLN A CA 1
ATOM 1436 C C . GLN A 1 171 ? 5.818 3.137 -20.804 1.00 96.38 171 GLN A C 1
ATOM 1438 O O . GLN A 1 171 ? 6.141 3.316 -21.979 1.00 96.38 171 GLN A O 1
ATOM 1443 N N . GLU A 1 172 ? 6.254 3.932 -19.826 1.00 96.50 172 GLU A N 1
ATOM 1444 C CA . GLU A 1 172 ? 7.187 5.033 -20.065 1.00 96.50 172 GLU A CA 1
ATOM 1445 C C . GLU A 1 172 ? 8.557 4.517 -20.534 1.00 96.50 172 GLU A C 1
ATOM 1447 O O . GLU A 1 172 ? 9.097 5.014 -21.524 1.00 96.50 172 GLU A O 1
ATOM 1452 N N . GLN A 1 173 ? 9.093 3.475 -19.893 1.00 94.38 173 GLN A N 1
ATOM 1453 C CA . GLN A 1 173 ? 10.339 2.826 -20.307 1.00 94.38 173 GLN A CA 1
ATOM 1454 C C . GLN A 1 173 ? 10.232 2.254 -21.729 1.00 94.38 173 GLN A C 1
ATOM 1456 O O . GLN A 1 173 ? 11.136 2.453 -22.543 1.00 94.38 173 GLN A O 1
ATOM 1461 N N . ALA A 1 174 ? 9.109 1.615 -22.075 1.00 93.62 174 ALA A N 1
ATOM 1462 C CA . ALA A 1 174 ? 8.871 1.116 -23.429 1.00 93.62 174 ALA A CA 1
ATOM 1463 C C . ALA A 1 174 ? 8.895 2.248 -24.473 1.00 93.62 174 ALA A C 1
ATOM 1465 O O . ALA A 1 174 ? 9.563 2.116 -25.501 1.00 93.62 174 ALA A O 1
ATOM 1466 N N . LYS A 1 175 ? 8.249 3.386 -24.179 1.00 94.62 175 LYS A N 1
ATOM 1467 C CA . LYS A 1 175 ? 8.261 4.578 -25.047 1.00 94.62 175 LYS A CA 1
ATOM 1468 C C . LYS A 1 175 ? 9.655 5.202 -25.170 1.00 94.62 175 LYS A C 1
ATOM 1470 O O . LYS A 1 175 ? 10.005 5.696 -26.237 1.00 94.62 175 LYS A O 1
ATOM 1475 N N . ARG A 1 176 ? 10.474 5.170 -24.110 1.00 92.44 176 ARG A N 1
ATOM 1476 C CA . ARG A 1 176 ? 11.857 5.690 -24.137 1.00 92.44 176 ARG A CA 1
ATOM 1477 C C . ARG A 1 176 ? 12.794 4.859 -25.020 1.00 92.44 176 ARG A C 1
ATOM 1479 O O . ARG A 1 176 ? 13.675 5.436 -25.650 1.00 92.44 176 ARG A O 1
ATOM 1486 N N . HIS A 1 177 ? 12.595 3.542 -25.106 1.00 88.44 177 HIS A N 1
ATOM 1487 C CA . HIS A 1 177 ? 13.439 2.653 -25.920 1.00 88.44 177 HIS A CA 1
ATOM 1488 C C . HIS A 1 177 ? 13.000 2.512 -27.385 1.00 88.44 177 HIS A C 1
ATOM 1490 O O . HIS A 1 177 ? 13.777 2.055 -28.224 1.00 88.44 177 HIS A O 1
ATOM 1496 N N . GLU A 1 178 ? 11.776 2.906 -27.730 1.00 86.69 178 GLU A N 1
ATOM 1497 C CA . GLU A 1 178 ? 11.286 2.895 -29.112 1.00 86.69 178 GLU A CA 1
ATOM 1498 C C . GLU A 1 178 ? 12.132 3.749 -30.090 1.00 86.69 178 GLU A C 1
ATOM 1500 O O . GLU A 1 178 ? 12.551 3.219 -31.124 1.00 86.69 178 GLU A O 1
ATOM 1505 N N . PRO A 1 179 ? 12.509 5.010 -29.778 1.00 79.50 179 PRO A N 1
ATOM 1506 C CA . PRO A 1 179 ? 13.297 5.835 -30.697 1.00 79.50 179 PRO A CA 1
ATOM 1507 C C . PRO A 1 179 ? 14.741 5.350 -30.890 1.00 79.50 179 PRO A C 1
ATOM 1509 O O . PRO A 1 179 ? 15.364 5.696 -31.897 1.00 79.50 179 PRO A O 1
ATOM 1512 N N . GLU A 1 180 ? 15.301 4.563 -29.966 1.00 81.94 180 GLU A N 1
ATOM 1513 C CA . GLU A 1 180 ? 16.632 3.967 -30.155 1.00 81.94 180 GLU A CA 1
ATOM 1514 C C . GLU A 1 180 ? 16.611 2.885 -31.232 1.00 81.94 180 GLU A C 1
ATOM 1516 O O . GLU A 1 180 ? 17.493 2.870 -32.091 1.00 81.94 180 GLU A O 1
ATOM 1521 N N . LYS A 1 181 ? 15.560 2.056 -31.270 1.00 83.25 181 LYS A N 1
ATOM 1522 C CA . LYS A 1 181 ? 15.403 1.021 -32.303 1.00 83.25 181 LYS A CA 1
ATOM 1523 C C . LYS A 1 181 ? 15.288 1.626 -33.699 1.00 83.25 181 LYS A C 1
ATOM 1525 O O . LYS A 1 181 ? 15.835 1.077 -34.654 1.00 83.25 181 LYS A O 1
ATOM 1530 N N . ASP A 1 182 ? 14.617 2.766 -33.830 1.00 87.00 182 ASP A N 1
ATOM 1531 C CA . ASP A 1 182 ? 14.494 3.453 -35.118 1.00 87.00 182 ASP A CA 1
ATOM 1532 C C . ASP A 1 182 ? 15.800 4.126 -35.552 1.00 87.00 182 ASP A C 1
ATOM 1534 O O . ASP A 1 182 ? 16.134 4.113 -36.740 1.00 87.00 182 ASP A O 1
ATOM 1538 N N . LYS A 1 183 ? 16.580 4.671 -34.610 1.00 88.88 183 LYS A N 1
ATOM 1539 C CA . LYS A 1 183 ? 17.929 5.187 -34.896 1.00 88.88 183 LYS A CA 1
ATOM 1540 C C . LYS A 1 183 ? 18.884 4.066 -35.304 1.00 88.88 183 LYS A C 1
ATOM 1542 O O . LYS A 1 183 ? 19.621 4.228 -36.273 1.00 88.88 183 LYS A O 1
ATOM 1547 N N . GLU A 1 184 ? 18.844 2.931 -34.612 1.00 91.56 184 GLU A N 1
ATOM 1548 C CA . GLU A 1 184 ? 19.667 1.762 -34.927 1.00 91.56 184 GLU A CA 1
ATOM 1549 C C . GLU A 1 184 ? 19.319 1.191 -36.307 1.00 91.56 184 GLU A C 1
ATOM 1551 O O . GLU A 1 184 ? 20.215 0.952 -37.115 1.00 91.56 184 GLU A O 1
ATOM 1556 N N . LYS A 1 185 ? 18.025 1.069 -36.638 1.00 93.00 185 LYS A N 1
ATOM 1557 C CA . LYS A 1 185 ? 17.577 0.665 -37.981 1.00 93.00 185 LYS A CA 1
ATOM 1558 C C . LYS A 1 185 ? 18.062 1.621 -39.069 1.00 93.00 185 LYS A C 1
ATOM 1560 O O . LYS A 1 185 ? 18.549 1.148 -40.093 1.00 93.00 185 LYS A O 1
ATOM 1565 N N . LYS A 1 186 ? 17.958 2.940 -38.854 1.00 93.88 186 LYS A N 1
ATOM 1566 C CA . LYS A 1 186 ? 18.443 3.948 -39.814 1.00 93.88 186 LYS A CA 1
ATOM 1567 C C . LYS A 1 186 ? 19.953 3.845 -40.029 1.00 93.88 186 LYS A C 1
ATOM 1569 O O . LYS A 1 186 ? 20.386 3.807 -41.175 1.00 93.88 186 LYS A O 1
ATOM 1574 N N . ASN A 1 187 ? 20.729 3.717 -38.953 1.00 94.69 187 ASN A N 1
ATOM 1575 C CA . ASN A 1 187 ? 22.182 3.538 -39.028 1.00 94.69 187 ASN A CA 1
ATOM 1576 C C . ASN A 1 187 ? 22.552 2.230 -39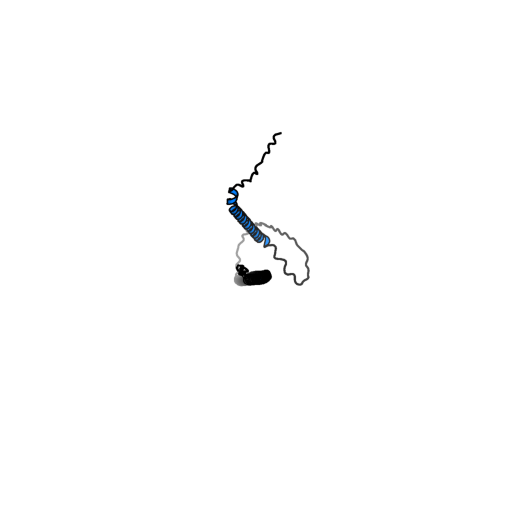.757 1.00 94.69 187 ASN A C 1
ATOM 1578 O O . ASN A 1 187 ? 23.406 2.221 -40.638 1.00 94.69 187 ASN A O 1
ATOM 1582 N N . LEU A 1 188 ? 21.858 1.123 -39.471 1.00 95.50 188 LEU A N 1
ATOM 1583 C CA . LEU A 1 188 ? 22.085 -0.151 -40.160 1.00 95.50 188 LEU A CA 1
ATOM 1584 C C . LEU A 1 188 ? 21.751 -0.070 -41.662 1.00 95.50 188 LEU A C 1
ATOM 1586 O O . LEU A 1 188 ? 22.436 -0.674 -42.487 1.00 95.50 188 LEU A O 1
ATOM 1590 N N . GLU A 1 189 ? 20.688 0.647 -42.031 1.00 96.50 189 GLU A N 1
ATOM 1591 C CA . GLU A 1 189 ? 20.322 0.876 -43.432 1.00 96.50 189 GLU A CA 1
ATOM 1592 C C . GLU A 1 189 ? 21.359 1.752 -44.151 1.00 96.50 189 GLU A C 1
ATOM 1594 O O . GLU A 1 189 ? 21.722 1.461 -45.292 1.00 96.50 189 GLU A O 1
ATOM 1599 N N . GLU A 1 190 ? 21.879 2.778 -43.478 1.00 96.75 190 GLU A N 1
ATOM 1600 C CA . GLU A 1 190 ? 22.949 3.641 -43.983 1.00 96.75 190 GLU A CA 1
ATOM 1601 C C . GLU A 1 190 ? 24.248 2.853 -44.208 1.00 96.75 190 GLU A C 1
ATOM 1603 O O . GLU A 1 190 ? 24.773 2.853 -45.321 1.00 96.75 190 GLU A O 1
ATOM 1608 N N . GLN A 1 191 ? 24.682 2.045 -43.234 1.00 95.62 191 GLN A N 1
ATOM 1609 C CA . GLN A 1 191 ? 25.848 1.162 -43.382 1.00 95.62 191 GLN A CA 1
ATOM 1610 C C . GLN A 1 191 ? 25.692 0.158 -44.533 1.00 95.62 191 GLN A C 1
ATOM 1612 O O . GLN A 1 191 ? 26.657 -0.153 -45.235 1.00 95.62 191 GLN A O 1
ATOM 1617 N N . LYS A 1 192 ? 24.479 -0.366 -44.761 1.00 97.31 192 LYS A N 1
ATOM 1618 C CA . LYS A 1 192 ? 24.208 -1.245 -45.910 1.00 97.31 192 LYS A CA 1
ATOM 1619 C C . LYS A 1 192 ? 24.367 -0.505 -47.237 1.00 97.31 192 LYS A C 1
ATOM 1621 O O . LYS A 1 192 ? 24.966 -1.066 -48.153 1.00 97.31 192 LYS A O 1
ATOM 1626 N N . LYS A 1 193 ? 23.876 0.736 -47.331 1.00 97.56 193 LYS A N 1
ATOM 1627 C CA . LYS A 1 193 ? 24.023 1.578 -48.529 1.00 97.56 193 LYS A CA 1
ATOM 1628 C C . LYS A 1 193 ? 25.488 1.914 -48.800 1.00 97.56 193 LYS A C 1
ATOM 1630 O O . LYS A 1 193 ? 25.936 1.761 -49.935 1.00 97.56 193 LYS A O 1
ATOM 1635 N N . GLU A 1 194 ? 26.249 2.288 -47.772 1.00 97.62 194 GLU A N 1
ATOM 1636 C CA . GLU A 1 194 ? 27.690 2.550 -47.895 1.00 97.62 194 GLU A CA 1
ATOM 1637 C C . GLU A 1 194 ? 28.456 1.309 -48.364 1.00 97.62 194 GLU A C 1
ATOM 1639 O O . GLU A 1 194 ? 29.275 1.385 -49.283 1.00 97.62 194 GLU A O 1
ATOM 1644 N N . LYS A 1 195 ? 28.152 0.140 -47.786 1.00 97.62 195 LYS A N 1
ATOM 1645 C CA . LYS A 1 195 ? 28.771 -1.126 -48.190 1.00 97.62 195 LYS A CA 1
ATOM 1646 C C . LYS A 1 195 ? 28.449 -1.486 -49.642 1.00 97.62 195 LYS A C 1
ATOM 1648 O O . LYS A 1 195 ? 29.351 -1.863 -50.387 1.00 97.62 195 LYS A O 1
ATOM 1653 N N . GLU A 1 196 ? 27.192 -1.345 -50.061 1.00 98.19 196 GLU A N 1
ATOM 1654 C CA . GLU A 1 196 ? 26.777 -1.601 -51.445 1.00 98.19 196 GLU A CA 1
ATOM 1655 C C . GLU A 1 196 ? 27.477 -0.647 -52.429 1.00 98.19 196 GLU A C 1
ATOM 1657 O O . GLU A 1 196 ? 27.926 -1.059 -53.503 1.00 98.19 196 GLU A O 1
ATOM 1662 N N . GLN A 1 197 ? 27.622 0.628 -52.059 1.00 97.69 197 GLN A N 1
ATOM 1663 C CA . GLN A 1 197 ? 28.339 1.619 -52.859 1.00 97.69 197 GLN A CA 1
ATOM 1664 C C . GLN A 1 197 ? 29.835 1.287 -52.973 1.00 97.69 197 GLN A C 1
ATOM 1666 O O . GLN A 1 197 ? 30.388 1.340 -54.075 1.00 97.69 197 GLN A O 1
ATOM 1671 N N . ALA A 1 198 ? 30.475 0.875 -51.877 1.00 97.81 198 ALA A N 1
ATOM 1672 C CA . ALA A 1 198 ? 31.872 0.446 -51.874 1.00 97.81 198 ALA A CA 1
ATOM 1673 C C . ALA A 1 198 ? 32.098 -0.812 -52.736 1.00 97.81 198 ALA A C 1
ATOM 1675 O O . ALA A 1 198 ? 33.084 -0.896 -53.473 1.00 97.81 198 ALA A O 1
ATOM 1676 N N . GLU A 1 199 ? 31.174 -1.779 -52.699 1.00 98.12 199 GLU A N 1
ATOM 1677 C CA . GLU A 1 199 ? 31.221 -2.973 -53.554 1.00 98.12 199 GLU A CA 1
ATOM 1678 C C . GLU A 1 199 ? 31.092 -2.613 -55.043 1.00 98.12 199 GLU A C 1
ATOM 1680 O O . GLU A 1 199 ? 31.862 -3.118 -55.868 1.00 98.12 199 GLU A O 1
ATOM 1685 N N . LYS A 1 200 ? 30.185 -1.688 -55.389 1.00 98.12 200 LYS A N 1
ATOM 1686 C CA . LYS A 1 200 ? 30.037 -1.156 -56.756 1.00 98.12 200 LYS A CA 1
ATOM 1687 C C . LYS A 1 200 ? 31.306 -0.451 -57.242 1.00 98.12 200 LYS A C 1
ATOM 1689 O O . LYS A 1 200 ? 31.751 -0.705 -58.362 1.00 98.12 200 LYS A O 1
ATOM 1694 N N . GLU A 1 201 ? 31.926 0.385 -56.410 1.00 98.12 201 GLU A N 1
ATOM 1695 C CA . GLU A 1 201 ? 33.173 1.080 -56.755 1.00 98.12 201 GLU A CA 1
ATOM 1696 C C . GLU A 1 201 ? 34.341 0.098 -56.942 1.00 98.12 201 GLU A C 1
ATOM 1698 O O . GLU A 1 201 ? 35.110 0.196 -57.904 1.00 98.12 201 GLU A O 1
ATOM 1703 N N . LEU A 1 202 ? 34.457 -0.902 -56.061 1.00 98.06 202 LEU A N 1
ATOM 1704 C CA . LEU A 1 202 ? 35.466 -1.953 -56.177 1.00 98.06 202 LEU A CA 1
ATOM 1705 C C . LEU A 1 202 ? 35.294 -2.758 -57.472 1.00 98.06 202 LEU A C 1
ATOM 1707 O O . LEU A 1 202 ? 36.284 -3.100 -58.127 1.00 98.06 202 LEU A O 1
ATOM 1711 N N . GLN A 1 203 ? 34.051 -3.057 -57.851 1.00 97.69 203 GLN A N 1
ATOM 1712 C CA . GLN A 1 203 ? 33.742 -3.750 -59.096 1.00 97.69 203 GLN A CA 1
ATOM 1713 C C . GLN A 1 203 ? 34.123 -2.906 -60.322 1.00 97.69 203 GLN A C 1
ATOM 1715 O O . GLN A 1 203 ? 34.811 -3.410 -61.212 1.00 97.69 203 GLN A O 1
ATOM 1720 N N . ALA A 1 204 ? 33.787 -1.612 -60.330 1.00 98.00 204 ALA A N 1
ATOM 1721 C CA . ALA A 1 204 ? 34.174 -0.690 -61.399 1.00 98.00 204 ALA A CA 1
ATOM 1722 C C . ALA A 1 204 ? 35.704 -0.620 -61.579 1.00 98.00 204 ALA A C 1
ATOM 1724 O O . ALA A 1 204 ? 36.202 -0.774 -62.696 1.00 98.00 204 ALA A O 1
ATOM 1725 N N . LYS A 1 205 ? 36.465 -0.509 -60.478 1.00 97.88 205 LYS A N 1
ATOM 1726 C CA . LYS A 1 205 ? 37.942 -0.528 -60.501 1.00 97.88 205 LYS A CA 1
ATOM 1727 C C . LYS A 1 205 ? 38.504 -1.835 -61.069 1.00 97.88 205 LYS A C 1
ATOM 1729 O O . LYS A 1 205 ? 39.475 -1.821 -61.830 1.00 97.88 205 LYS A O 1
ATOM 1734 N N . LYS A 1 206 ? 37.909 -2.985 -60.725 1.00 97.81 206 LYS A N 1
ATOM 1735 C CA . LYS A 1 206 ? 38.312 -4.291 -61.281 1.00 97.81 206 LYS A CA 1
ATOM 1736 C C . LYS A 1 206 ? 38.103 -4.343 -62.793 1.00 97.81 206 LYS A C 1
ATOM 1738 O O . LYS A 1 206 ? 38.965 -4.861 -63.509 1.00 97.81 206 LYS A O 1
ATOM 1743 N N . ASP A 1 207 ? 36.985 -3.824 -63.285 1.00 97.75 207 ASP A N 1
ATOM 1744 C CA . ASP A 1 207 ? 36.666 -3.851 -64.711 1.00 97.75 207 ASP A CA 1
ATOM 1745 C C . ASP A 1 207 ? 37.511 -2.846 -65.513 1.00 97.75 207 ASP A C 1
ATOM 1747 O O . ASP A 1 207 ? 38.006 -3.190 -66.592 1.00 97.75 207 ASP A O 1
ATOM 1751 N N . GLU A 1 208 ? 37.823 -1.678 -64.945 1.00 97.31 208 GLU A N 1
ATOM 1752 C CA . GLU A 1 208 ? 38.810 -0.741 -65.496 1.00 97.31 208 GLU A CA 1
ATOM 1753 C C . GLU A 1 208 ? 40.197 -1.394 -65.617 1.00 97.31 208 GLU A C 1
ATOM 1755 O O . GLU A 1 208 ? 40.818 -1.368 -66.684 1.00 97.31 208 GLU A O 1
ATOM 1760 N N . GLN A 1 209 ? 40.658 -2.085 -64.567 1.00 96.75 209 GLN A N 1
ATOM 1761 C CA . GLN A 1 209 ? 41.941 -2.790 -64.585 1.00 96.75 209 GLN A CA 1
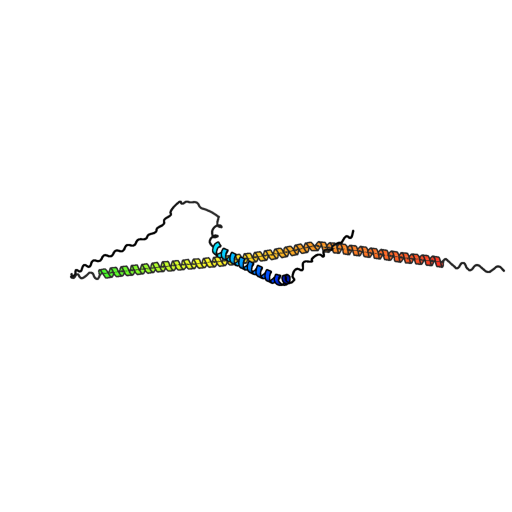ATOM 1762 C C . GLN A 1 209 ? 41.980 -3.897 -65.656 1.00 96.75 209 GLN A C 1
ATOM 1764 O O . GLN A 1 209 ? 42.999 -4.075 -66.335 1.00 96.75 209 GLN A O 1
ATOM 1769 N N . LYS A 1 210 ? 40.885 -4.650 -65.838 1.00 97.00 210 LYS A N 1
ATOM 1770 C CA . LYS A 1 210 ? 40.768 -5.658 -66.908 1.00 97.00 210 LYS A CA 1
ATOM 1771 C C . LYS A 1 210 ? 40.827 -5.015 -68.292 1.00 97.00 210 LYS A C 1
ATOM 1773 O O . LYS A 1 210 ? 41.546 -5.519 -69.157 1.00 97.00 210 LYS A O 1
ATOM 1778 N N . ASN A 1 211 ? 40.112 -3.911 -68.506 1.00 96.81 211 ASN A N 1
ATOM 1779 C CA . ASN A 1 211 ? 40.128 -3.186 -69.775 1.00 96.81 211 ASN A CA 1
ATOM 1780 C C . ASN A 1 211 ? 41.516 -2.610 -70.082 1.00 96.81 211 ASN A C 1
ATOM 1782 O O . ASN A 1 211 ? 42.016 -2.796 -71.192 1.00 96.81 211 ASN A O 1
ATOM 1786 N N . ALA A 1 212 ? 42.199 -2.027 -69.094 1.00 95.50 212 ALA A N 1
ATOM 1787 C CA . ALA A 1 212 ? 43.576 -1.558 -69.240 1.00 95.50 212 ALA A CA 1
ATOM 1788 C C . ALA A 1 212 ? 44.540 -2.699 -69.617 1.00 95.50 212 ALA A C 1
ATOM 1790 O O . ALA A 1 212 ? 45.376 -2.545 -70.511 1.00 95.50 212 ALA A O 1
ATOM 1791 N N . LYS A 1 213 ? 44.401 -3.881 -68.995 1.00 95.31 213 LYS A N 1
ATOM 1792 C CA . LYS A 1 213 ? 45.179 -5.081 -69.361 1.00 95.31 213 LYS A CA 1
ATOM 1793 C C . LYS A 1 213 ? 44.896 -5.538 -70.797 1.00 95.31 213 LYS A C 1
ATOM 1795 O O . LYS A 1 213 ? 45.839 -5.867 -71.513 1.00 95.31 213 LYS A O 1
ATOM 1800 N N . LYS A 1 214 ? 43.632 -5.529 -71.241 1.00 93.94 214 LYS A N 1
ATOM 1801 C CA . LYS A 1 214 ? 43.259 -5.849 -72.633 1.00 93.94 214 LYS A CA 1
ATOM 1802 C C . LYS A 1 214 ? 43.876 -4.862 -73.626 1.00 93.94 214 LYS A C 1
ATOM 1804 O O . LYS A 1 214 ? 44.459 -5.294 -74.615 1.00 93.94 214 LYS A O 1
ATOM 1809 N N . GLN A 1 215 ? 43.814 -3.559 -73.344 1.00 91.56 215 GLN A N 1
ATOM 1810 C CA . GLN A 1 215 ? 44.430 -2.537 -74.197 1.00 91.56 215 GLN A CA 1
ATOM 1811 C C . GLN A 1 215 ? 45.954 -2.692 -74.284 1.00 91.56 215 GLN A C 1
ATOM 1813 O O . GLN A 1 215 ? 46.512 -2.565 -75.373 1.00 91.56 215 GLN A O 1
ATOM 1818 N N . LYS A 1 216 ? 46.630 -3.002 -73.167 1.00 91.56 216 LYS A N 1
ATOM 1819 C CA . LYS A 1 216 ? 48.076 -3.283 -73.166 1.00 91.56 216 LYS A CA 1
ATOM 1820 C C . LYS A 1 216 ? 48.416 -4.493 -74.044 1.00 91.56 216 LYS A C 1
ATOM 1822 O O . LYS A 1 216 ? 49.250 -4.354 -74.931 1.00 91.56 216 LYS A O 1
ATOM 1827 N N . LYS A 1 217 ? 47.704 -5.618 -73.888 1.00 88.00 217 LYS A N 1
ATOM 1828 C CA . LYS A 1 217 ? 47.894 -6.816 -74.731 1.00 88.00 217 LYS A CA 1
ATOM 1829 C C . LYS A 1 217 ? 47.649 -6.544 -76.221 1.00 88.00 217 LYS A C 1
ATOM 1831 O O . LYS A 1 217 ? 48.417 -7.004 -77.057 1.00 88.00 217 LYS A O 1
ATOM 1836 N N . GLY A 1 218 ? 46.619 -5.766 -76.560 1.00 86.19 218 GLY A N 1
ATOM 1837 C CA . GLY A 1 218 ? 46.336 -5.397 -77.953 1.00 86.19 218 GLY A CA 1
ATOM 1838 C C . GLY A 1 218 ? 47.414 -4.505 -78.583 1.00 86.19 218 GLY A C 1
ATOM 1839 O O . GLY A 1 218 ? 47.701 -4.634 -79.771 1.00 86.19 218 GLY A O 1
ATOM 1840 N N . LYS A 1 219 ? 48.048 -3.619 -77.799 1.00 81.50 219 LYS A N 1
ATOM 1841 C CA . LYS A 1 219 ? 49.204 -2.827 -78.260 1.00 81.50 219 LYS A CA 1
ATOM 1842 C C . LYS A 1 219 ? 50.458 -3.683 -78.447 1.00 81.50 219 LYS A C 1
ATOM 1844 O O . LYS A 1 219 ? 51.251 -3.388 -79.333 1.00 81.50 219 LYS A O 1
ATOM 1849 N N . GLU A 1 220 ? 50.628 -4.723 -77.637 1.00 76.56 220 GLU A N 1
ATOM 1850 C CA . GLU A 1 220 ? 51.763 -5.648 -77.711 1.00 76.56 220 GLU A CA 1
ATOM 1851 C C . GLU A 1 220 ? 51.663 -6.576 -78.934 1.00 76.56 220 GLU A C 1
ATOM 1853 O O . GLU A 1 220 ? 52.645 -6.736 -79.645 1.00 76.56 220 GLU A O 1
ATOM 1858 N N . GLN A 1 221 ? 50.464 -7.065 -79.276 1.00 72.69 221 GLN A N 1
ATOM 1859 C CA . GLN A 1 221 ? 50.237 -7.854 -80.501 1.00 72.69 221 GLN A CA 1
ATOM 1860 C C . GLN A 1 221 ? 50.419 -7.061 -81.806 1.00 72.69 221 GLN A C 1
ATOM 1862 O O . GLN A 1 221 ? 50.740 -7.653 -82.828 1.00 72.69 221 GLN A O 1
ATOM 1867 N N . LYS A 1 222 ? 50.231 -5.732 -81.794 1.00 66.75 222 LYS A N 1
ATOM 1868 C CA . LYS A 1 222 ? 50.491 -4.864 -82.961 1.00 66.75 222 LYS A CA 1
ATOM 1869 C C . LYS A 1 222 ? 51.959 -4.462 -83.118 1.00 66.75 222 LYS A C 1
ATOM 1871 O O . LYS A 1 222 ? 52.317 -3.889 -84.143 1.00 66.75 222 LYS A O 1
ATOM 1876 N N . ARG A 1 223 ? 52.808 -4.732 -82.122 1.00 63.91 223 ARG A N 1
ATOM 1877 C CA . ARG A 1 223 ? 54.262 -4.682 -82.297 1.00 63.91 223 ARG A CA 1
ATOM 1878 C C . ARG A 1 223 ? 54.697 -6.016 -82.894 1.00 63.91 223 ARG A C 1
ATOM 1880 O O . ARG A 1 223 ? 55.271 -6.850 -82.203 1.00 63.91 223 ARG A O 1
ATOM 1887 N N . GLU A 1 224 ? 54.384 -6.225 -84.170 1.00 60.31 224 GLU A N 1
ATOM 1888 C CA . GLU A 1 224 ? 55.066 -7.264 -84.937 1.00 60.31 224 GLU A CA 1
ATOM 1889 C C . GLU A 1 224 ? 56.579 -7.007 -84.853 1.00 60.31 224 GLU A C 1
ATOM 1891 O O . GLU A 1 224 ? 57.002 -5.842 -84.829 1.00 60.31 224 GLU A O 1
ATOM 1896 N N . PRO A 1 225 ? 57.410 -8.054 -84.733 1.00 58.59 225 PRO A N 1
ATOM 1897 C CA . PRO A 1 225 ? 58.849 -7.882 -84.697 1.00 58.59 225 PRO A CA 1
ATOM 1898 C C . PRO A 1 225 ? 59.293 -7.267 -86.026 1.00 58.59 225 PRO A C 1
ATOM 1900 O O . PRO A 1 225 ? 59.396 -7.951 -87.040 1.00 58.59 225 PRO A O 1
ATOM 1903 N N . LEU A 1 226 ? 59.583 -5.966 -86.000 1.00 58.34 226 LEU A N 1
ATOM 1904 C CA . LEU A 1 226 ? 60.226 -5.205 -87.072 1.00 58.34 226 LEU A CA 1
ATOM 1905 C C . LEU A 1 226 ? 61.709 -5.623 -87.203 1.00 58.34 226 LEU A C 1
ATOM 1907 O O . LEU A 1 226 ? 62.609 -4.794 -87.144 1.00 58.34 226 LEU A O 1
ATOM 1911 N N . TRP A 1 227 ? 61.958 -6.930 -87.288 1.00 60.91 227 TRP A N 1
ATOM 1912 C CA . TRP A 1 227 ? 63.272 -7.571 -87.396 1.00 60.91 227 TRP A CA 1
ATOM 1913 C C . TRP A 1 227 ? 63.307 -8.595 -88.542 1.00 60.91 227 TRP A C 1
ATOM 1915 O O . TRP A 1 227 ? 64.153 -9.482 -88.564 1.00 60.91 227 TRP A O 1
ATOM 1925 N N . GLN A 1 228 ? 62.398 -8.477 -89.511 1.00 58.31 228 GLN A N 1
ATOM 1926 C CA . GLN A 1 228 ? 62.498 -9.149 -90.807 1.00 58.31 228 GLN A CA 1
ATOM 1927 C C . GLN A 1 228 ? 62.484 -8.087 -91.908 1.00 58.31 228 GLN A C 1
ATOM 1929 O O . GLN A 1 228 ? 61.473 -7.872 -92.565 1.00 58.31 228 GLN A O 1
ATOM 1934 N N . VAL A 1 229 ? 63.601 -7.378 -92.073 1.00 58.47 229 VAL A N 1
ATOM 1935 C CA . VAL A 1 229 ? 63.909 -6.695 -93.333 1.00 58.47 229 VAL A CA 1
ATOM 1936 C C . VAL A 1 229 ? 65.295 -7.167 -93.753 1.00 58.47 229 VAL A C 1
ATOM 1938 O O . VAL A 1 229 ? 66.305 -6.757 -93.194 1.00 58.47 229 VAL A O 1
ATOM 1941 N N . ASP A 1 230 ? 65.248 -8.143 -94.653 1.00 51.34 230 ASP A N 1
ATOM 1942 C CA . ASP A 1 230 ? 66.240 -8.644 -95.601 1.00 51.34 230 ASP A CA 1
ATOM 1943 C C . ASP A 1 230 ? 67.726 -8.254 -95.445 1.00 51.34 230 ASP A C 1
ATOM 1945 O O . ASP A 1 230 ? 68.171 -7.190 -95.876 1.00 51.34 230 ASP A O 1
ATOM 1949 N N . ASP A 1 231 ? 68.523 -9.253 -95.048 1.00 53.94 231 ASP A N 1
ATOM 1950 C CA . ASP A 1 231 ? 69.902 -9.481 -95.508 1.00 53.94 231 ASP A CA 1
ATOM 1951 C C . ASP A 1 231 ? 69.912 -9.824 -97.019 1.00 53.94 231 ASP A C 1
ATOM 1953 O O . ASP A 1 231 ? 70.178 -10.953 -97.439 1.00 53.94 231 ASP A O 1
ATOM 1957 N N . LYS A 1 232 ? 69.580 -8.854 -97.878 1.00 55.12 232 LYS A N 1
ATOM 1958 C CA . LYS A 1 232 ? 69.780 -8.958 -99.335 1.00 55.12 232 LYS A CA 1
ATOM 1959 C C . LYS A 1 232 ? 70.435 -7.700 -99.887 1.00 55.12 232 LYS A C 1
ATOM 1961 O O . LYS A 1 232 ? 69.799 -6.906 -100.569 1.00 55.12 232 LYS A O 1
ATOM 1966 N N . PHE A 1 233 ? 71.729 -7.558 -99.636 1.00 50.06 233 PHE A N 1
ATOM 1967 C CA . PHE A 1 233 ? 72.620 -6.818 -100.527 1.00 50.06 233 PHE A CA 1
ATOM 1968 C C . PHE A 1 233 ? 73.938 -7.600 -100.629 1.00 50.06 233 PHE A C 1
ATOM 1970 O O . PHE A 1 233 ? 74.842 -7.444 -99.810 1.00 50.06 233 PHE A O 1
ATOM 1977 N N . SER A 1 234 ? 73.970 -8.528 -101.593 1.00 53.59 234 SER A N 1
ATOM 1978 C CA . SER A 1 234 ? 75.194 -9.052 -102.220 1.00 53.59 234 SER A CA 1
ATOM 1979 C C . SER A 1 234 ? 75.605 -8.147 -103.370 1.00 53.59 234 SER A C 1
ATOM 1981 O O . SER A 1 234 ? 74.690 -7.570 -104.000 1.00 53.59 234 SER A O 1
#

Organism: NCBI:txid286306

Radius of gyration: 58.71 Å; chains: 1; bounding box: 131×40×188 Å

Sequence (234 aa):
MKNAVNKSLPTKMLVPLWIANHTPCFVLVLFAASAMGFILVALVRKIYGHQGNKEEEDEDEDEDESSDEDEEEEQEKEKEPEKEKEPEKEKEPEKEKEPEKEKDQEKEKEQEKEKKQEKEKEQEKKDEQAKKREQQKEEDRKNEEREKEKEQAEKEKEEERKKEKEQAEKQEQAKRHEPEKDKEKKNLEEQKKEKEQAEKELQAKKDEQKNAKKQKKGKEQKREPLWQVDDKFS

Secondary structure (DSSP, 8-state):
----------------TTHHHHHHHHHHHHHHHHHHHHHHHHHHHHHHGGGS-SSSS-------------------------------------------HHHHHHHHHHHHHHHHHHHHHHHHHHHHHHHHHHHHHHHHHHHHHHHHHHHHHHHHHHHHHHHHHHHHHHHHHHHHHHHHHHHHHHHHHHHHHHHHHHHHHHHHHHHHHHHHHHHHHHHHHT---S--S-----

pLDDT: mean 78.13, std 20.43, range [40.47, 98.19]

Foldseek 3Di:
DDDDPPDDDPPPPPPPPVVVVCVVVVVVVVVVVVVVVVVVVVVCCVVPVVVPPPDDDDPDDDDDDDDDDDDDDDDDDDDDDDDDDDDDDDDDDDDDDDDPVVVVVVVVVVVVVVVVVVVVVVVVVVVVVVVVVVVVVVVVVVVVVVVVVVVVVVVVVVVVVVVVVVVVVVVVVVVVCVVVVVVVVVVVVVVVVVVVVVVVVVVVVVVVVVVVVVVVVVVVVVPDPPPPDDPDDD